Protein AF-A0A7S2FEW9-F1 (afdb_monomer)

Mean predicted aligned error: 15.78 Å

InterPro domains:
  IPR044966 Protein RESISTANCE TO PHYTOPHTHORA 1, chloroplastic [PTHR36359] (1-100)

Solvent-accessible surface area (backbone atoms only — not comparable to full-atom values): 10393 Å² total; per-residue (Å²): 108,37,67,58,43,50,54,52,19,48,32,35,22,63,46,59,45,93,91,43,90,73,64,55,67,74,56,18,49,48,10,36,49,30,46,62,72,46,24,48,52,50,56,65,67,51,58,72,66,63,103,86,34,54,50,74,41,56,52,53,14,49,57,51,28,65,61,45,40,59,54,48,64,66,53,37,60,78,80,45,86,50,40,47,61,48,32,50,51,46,51,51,49,43,49,49,27,45,47,48,28,73,67,48,72,92,58,89,67,71,77,76,71,81,54,59,68,7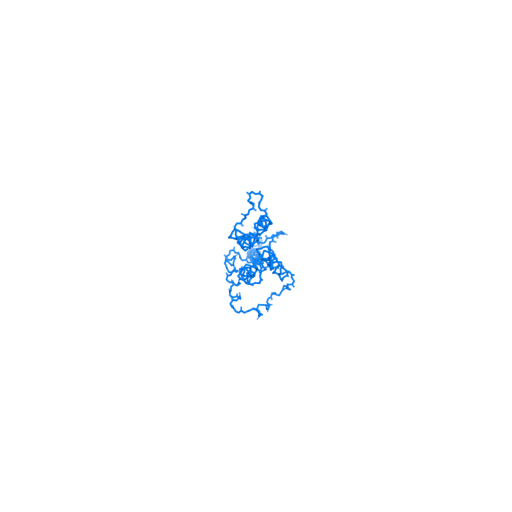0,59,50,49,52,53,50,54,60,51,56,76,70,46,76,86,76,54,73,56,68,68,54,47,51,52,50,54,50,50,55,48,52,55,50,53,52,52,51,49,53,52,51,52,55,54,61,66,58,52,67,67,64,63,68,75,73,75,75,86,89,74,88,136

Organism: NCBI:txid236787

Radius of gyration: 31.36 Å; Cα contacts (8 Å, |Δi|>4): 134; chains: 1; bounding box: 89×35×98 Å

Sequence (181 aa):
QSVLSVVVCGAVAYDAMPFFPHLDLSVRVLGFWGIWLFTIPSLRSRKPGGVWGMNGAEKKALDISFLLTPVVNLAMPIVTKNPPDIFWANLVALGACYGYGFLAPDSDGDDDASLPAPIKFALKALDFGAGRERGAPMEMREKMEEQARLEREDRQQRAAQGAAADEPAAAAAAEEPQEVL

Nearest PDB structures (foldseek):
  7t3n-assembly1_A  TM=2.938E-01  e=8.388E-01  Rattus norvegicus
  7t3o-assembly1_A  TM=2.527E-01  e=2.276E+00  Rattus norvegicus

Foldseek 3Di:
DLVVLLVVLLCQLVCNDPVGNGDDVVSNLCSLCSCLVPNLVVQLPFD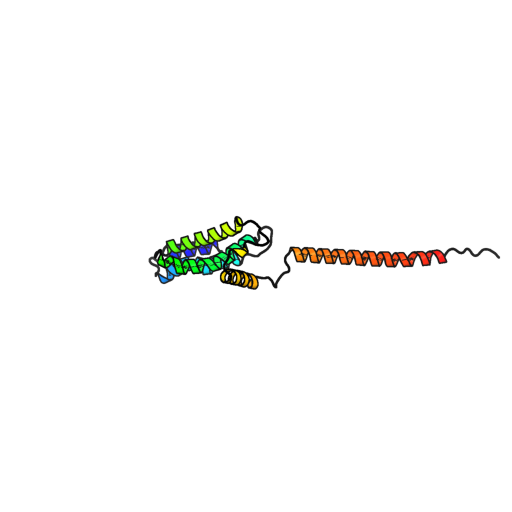DDDPPGQDPLNNLLSLVLNVVLVVLSVPVCVVDVRSNVSSVVSVVSSVVSSVCSVPVPPPPDDPLPPDDPVVSVSSVVSVVVSDPPPDDPPVVVVVVVVVVVVVVVVVVVVVVVVVVVVPVVVVVVPDDDDDDD

pLDDT: mean 74.47, std 16.28, range [37.66, 93.75]

Structure (mmCIF, N/CA/C/O backbone):
data_AF-A0A7S2FEW9-F1
#
_entry.id   AF-A0A7S2FEW9-F1
#
loop_
_atom_site.group_PDB
_atom_site.id
_atom_site.type_symbol
_atom_site.label_atom_id
_atom_site.label_alt_id
_atom_site.label_comp_id
_atom_site.label_asym_id
_atom_site.label_entity_id
_atom_site.label_seq_id
_atom_site.pdbx_PDB_ins_code
_atom_site.Cartn_x
_atom_site.Cartn_y
_atom_site.Cartn_z
_atom_site.occupancy
_atom_site.B_iso_or_equiv
_atom_site.auth_seq_id
_atom_site.auth_comp_id
_atom_site.auth_asym_id
_atom_site.auth_atom_id
_atom_site.pdbx_PDB_model_num
ATOM 1 N N . GLN A 1 1 ? 10.539 7.002 4.369 1.00 73.19 1 GLN A N 1
ATOM 2 C CA . GLN A 1 1 ? 9.234 7.698 4.405 1.00 73.19 1 GLN A CA 1
ATOM 3 C C . GLN A 1 1 ? 8.083 6.693 4.457 1.00 73.19 1 GLN A C 1
ATOM 5 O O . GLN A 1 1 ? 7.307 6.752 5.397 1.00 73.19 1 GLN A O 1
ATOM 10 N N . SER A 1 2 ? 8.031 5.697 3.566 1.00 78.94 2 SER A N 1
ATOM 11 C CA . SER A 1 2 ? 7.016 4.623 3.587 1.00 78.94 2 SER A CA 1
ATOM 12 C C . SER A 1 2 ? 6.903 3.860 4.918 1.00 78.94 2 SER A C 1
ATOM 14 O O . SER A 1 2 ? 5.803 3.714 5.434 1.00 78.94 2 SER A O 1
ATOM 16 N N . VAL A 1 3 ? 8.018 3.442 5.530 1.00 84.62 3 VAL A N 1
ATOM 17 C CA . VAL A 1 3 ? 7.999 2.734 6.833 1.00 84.62 3 VAL A CA 1
ATOM 18 C C . VAL A 1 3 ? 7.371 3.587 7.940 1.00 84.62 3 VAL A C 1
ATOM 20 O O . VAL A 1 3 ? 6.562 3.095 8.718 1.00 84.62 3 VAL A O 1
ATOM 23 N N . LEU A 1 4 ? 7.695 4.883 7.974 1.00 88.38 4 LEU A N 1
ATOM 24 C CA . LEU A 1 4 ? 7.108 5.820 8.932 1.00 88.38 4 LEU A CA 1
ATOM 25 C C . LEU A 1 4 ? 5.592 5.930 8.732 1.00 88.38 4 LEU A C 1
ATOM 27 O O . LEU A 1 4 ? 4.845 5.908 9.705 1.00 88.38 4 LEU A O 1
ATOM 31 N N . SER A 1 5 ? 5.139 5.983 7.475 1.00 86.62 5 SER A N 1
ATOM 32 C CA . SER A 1 5 ? 3.712 5.977 7.152 1.00 86.62 5 SER A CA 1
ATOM 33 C C . SER A 1 5 ? 3.025 4.712 7.659 1.00 86.62 5 SER A C 1
ATOM 35 O O . SER A 1 5 ? 1.982 4.836 8.287 1.00 86.62 5 SER A O 1
ATOM 37 N N . VAL A 1 6 ? 3.603 3.523 7.457 1.00 90.06 6 VAL A N 1
ATOM 38 C CA . VAL A 1 6 ? 3.030 2.259 7.956 1.00 90.06 6 VAL A CA 1
ATOM 39 C C . VAL A 1 6 ? 2.883 2.282 9.477 1.00 90.06 6 VAL A C 1
ATOM 41 O O . VAL A 1 6 ? 1.829 1.915 9.990 1.00 90.06 6 VAL A O 1
ATOM 44 N N . VAL A 1 7 ? 3.908 2.749 10.197 1.00 91.25 7 VAL A N 1
ATOM 45 C CA . VAL A 1 7 ? 3.887 2.827 11.667 1.00 91.25 7 VAL A CA 1
ATOM 46 C C . VAL A 1 7 ? 2.802 3.784 12.158 1.00 91.25 7 VAL A C 1
ATOM 48 O O . VAL A 1 7 ? 2.030 3.425 13.043 1.00 91.25 7 VAL A O 1
ATOM 51 N N . VAL A 1 8 ? 2.699 4.977 11.565 1.00 90.50 8 VAL A N 1
ATOM 52 C CA . VAL A 1 8 ? 1.670 5.964 11.933 1.00 90.50 8 VAL A CA 1
ATOM 53 C C . VAL A 1 8 ? 0.270 5.439 11.609 1.00 90.50 8 VAL A C 1
ATOM 55 O O . VAL A 1 8 ? -0.622 5.504 12.450 1.00 90.50 8 VAL A O 1
ATOM 58 N N . CYS A 1 9 ? 0.079 4.856 10.425 1.00 88.56 9 CYS A N 1
ATOM 59 C CA . CYS A 1 9 ? -1.178 4.234 10.013 1.00 88.56 9 CYS A CA 1
ATOM 60 C C . CYS A 1 9 ? -1.602 3.100 10.958 1.00 88.56 9 CYS A C 1
ATOM 62 O O . CYS A 1 9 ? -2.770 3.023 11.340 1.00 88.56 9 CYS A O 1
ATOM 64 N N . GLY A 1 10 ? -0.649 2.265 11.382 1.00 89.62 10 GLY A N 1
ATOM 65 C CA . GLY A 1 10 ? -0.869 1.217 12.374 1.00 89.62 10 GLY A CA 1
ATOM 66 C C . GLY A 1 10 ? -1.269 1.800 13.727 1.00 89.62 10 GLY A C 1
ATOM 67 O O . GLY A 1 10 ? -2.310 1.432 14.261 1.00 89.62 10 GLY A O 1
ATOM 68 N N . ALA A 1 11 ? -0.514 2.769 14.248 1.00 90.56 11 ALA A N 1
ATOM 69 C CA . ALA A 1 11 ? -0.831 3.426 15.517 1.00 90.56 11 ALA A CA 1
ATOM 70 C C . ALA A 1 11 ? -2.245 4.037 15.521 1.00 90.56 11 ALA A C 1
ATOM 72 O O . ALA A 1 11 ? -2.974 3.902 16.501 1.00 90.56 11 ALA A O 1
ATOM 73 N N . VAL A 1 12 ? -2.667 4.633 14.403 1.00 90.88 12 VAL A N 1
ATOM 74 C CA . VAL A 1 12 ? -4.026 5.161 14.228 1.00 90.88 12 VAL A CA 1
ATOM 75 C C . VAL A 1 12 ? -5.076 4.041 14.186 1.00 90.88 12 VAL A C 1
ATOM 77 O O . VAL A 1 12 ? -6.102 4.147 14.854 1.00 90.88 12 VAL A O 1
ATOM 80 N N . ALA A 1 13 ? -4.843 2.943 13.459 1.00 88.69 13 ALA A N 1
ATOM 81 C CA . ALA A 1 13 ? -5.787 1.818 13.396 1.00 88.69 13 ALA A CA 1
ATOM 82 C C . ALA A 1 13 ? -5.992 1.140 14.771 1.00 88.69 13 ALA A C 1
ATOM 84 O O . ALA A 1 13 ? -7.116 0.762 15.134 1.00 88.69 13 ALA A O 1
ATOM 85 N N . TYR A 1 14 ? -4.910 1.038 15.548 1.00 90.56 14 TYR A N 1
ATOM 86 C CA . TYR A 1 14 ? -4.874 0.466 16.896 1.00 90.56 14 TYR A CA 1
ATOM 87 C C . TYR A 1 14 ? -5.390 1.391 17.999 1.00 90.56 14 TYR A C 1
ATOM 89 O O . TYR A 1 14 ? -5.460 0.945 19.139 1.00 90.56 14 TYR A O 1
ATOM 97 N N . ASP A 1 15 ? -5.774 2.632 17.681 1.00 89.81 15 ASP A N 1
ATOM 98 C CA . ASP A 1 15 ? -6.152 3.627 18.693 1.00 89.81 15 ASP A CA 1
ATOM 99 C C . ASP A 1 15 ? -5.030 3.885 19.723 1.00 89.81 15 ASP A C 1
ATOM 101 O O . ASP A 1 15 ? -5.260 4.091 20.908 1.00 89.81 15 ASP A O 1
ATOM 105 N N . ALA A 1 16 ? -3.775 3.823 19.269 1.00 87.44 16 ALA A N 1
ATOM 106 C CA . ALA A 1 16 ? -2.580 3.893 20.109 1.00 87.44 16 ALA A CA 1
ATOM 107 C C . ALA A 1 16 ? -1.876 5.259 20.021 1.00 87.44 16 ALA A C 1
ATOM 109 O O . ALA A 1 16 ? -0.662 5.360 20.214 1.00 87.44 16 ALA A O 1
ATOM 110 N N . MET A 1 17 ? -2.612 6.321 19.676 1.00 84.94 17 MET A N 1
ATOM 111 C CA . MET A 1 17 ? -2.031 7.655 19.541 1.00 84.94 17 MET A CA 1
ATOM 112 C C . MET A 1 17 ? -1.749 8.266 20.923 1.00 84.94 17 MET A C 1
ATOM 114 O O . MET A 1 17 ? -2.673 8.458 21.706 1.00 84.94 17 MET A O 1
ATOM 118 N N . PRO A 1 18 ? -0.499 8.665 21.226 1.00 77.62 18 PRO A N 1
ATOM 119 C CA . PRO A 1 18 ? -0.097 9.048 22.585 1.00 77.62 18 PRO A CA 1
ATOM 120 C C . PRO A 1 18 ? -0.792 10.310 23.118 1.00 77.62 18 PRO A C 1
ATOM 122 O O . PRO A 1 18 ? -0.848 10.514 24.326 1.00 77.62 18 PRO A O 1
ATOM 125 N N . PHE A 1 19 ? -1.321 11.159 22.233 1.00 81.00 19 PHE A N 1
ATOM 126 C CA . PHE A 1 19 ? -1.979 12.420 22.592 1.00 81.00 19 PHE A CA 1
ATOM 127 C C . PHE A 1 19 ? -3.514 12.348 22.558 1.00 81.00 19 PHE A C 1
ATOM 129 O O . PHE A 1 19 ? -4.169 13.318 22.932 1.00 81.00 19 PHE A O 1
ATOM 136 N N . PHE A 1 20 ? -4.093 11.226 22.113 1.00 78.81 20 PHE A N 1
ATOM 137 C CA . PHE A 1 20 ? -5.539 11.063 21.950 1.00 78.81 20 PHE A CA 1
ATOM 138 C C . PHE A 1 20 ? -5.986 9.723 22.550 1.00 78.81 20 PHE A C 1
ATOM 140 O O . PHE A 1 20 ? -5.666 8.685 21.981 1.00 78.81 20 PHE A O 1
ATOM 147 N N . PRO A 1 21 ? -6.719 9.726 23.678 1.00 71.94 21 PRO A N 1
ATOM 148 C CA . PRO A 1 21 ? -7.049 8.500 24.407 1.00 71.94 21 PRO A CA 1
ATOM 149 C C . PRO A 1 21 ? -8.082 7.613 23.700 1.00 71.94 21 PRO A C 1
ATOM 151 O O . PRO A 1 21 ? -8.078 6.409 23.922 1.00 71.94 21 PRO A O 1
ATOM 154 N N . HIS A 1 22 ? -8.953 8.202 22.873 1.00 83.31 22 HIS A N 1
ATOM 155 C CA . HIS A 1 22 ? -9.919 7.486 22.042 1.00 83.31 22 HIS A CA 1
ATOM 156 C C . HIS A 1 22 ? -10.094 8.211 20.712 1.00 83.31 22 HIS A C 1
ATOM 158 O O . HIS A 1 22 ? -10.596 9.337 20.660 1.00 83.31 22 HIS A O 1
ATOM 164 N N . LEU A 1 23 ? -9.681 7.566 19.632 1.00 85.75 23 LEU A N 1
ATOM 165 C CA . LEU A 1 23 ? -9.898 8.021 18.274 1.00 85.75 23 LEU A CA 1
ATOM 166 C C . LEU A 1 23 ? -11.276 7.576 17.799 1.00 85.75 23 LEU A C 1
ATOM 168 O O . LEU A 1 23 ? -11.650 6.404 17.903 1.00 85.75 23 LEU A O 1
ATOM 172 N N . ASP A 1 24 ? -12.006 8.519 17.207 1.00 88.44 24 ASP A N 1
ATOM 173 C CA . ASP A 1 24 ? -13.250 8.203 16.519 1.00 88.44 24 ASP A CA 1
ATOM 174 C C . ASP A 1 24 ? -13.001 7.159 15.418 1.00 88.44 24 ASP A C 1
ATOM 176 O O . ASP A 1 24 ? -11.934 7.115 14.789 1.00 88.44 24 ASP A O 1
ATOM 180 N N . LEU A 1 25 ? -14.009 6.327 15.158 1.00 88.06 25 LEU A N 1
ATOM 181 C CA . LEU A 1 25 ? -13.933 5.262 14.166 1.00 88.06 25 LEU A CA 1
ATOM 182 C C . LEU A 1 25 ? -13.522 5.815 12.797 1.00 88.06 25 LEU A C 1
ATOM 184 O O . LEU A 1 25 ? -12.707 5.202 12.115 1.00 88.06 25 LEU A O 1
ATOM 188 N N . SER A 1 26 ? -14.005 7.006 12.438 1.00 89.94 26 SER A N 1
ATOM 189 C CA . SER A 1 26 ? -13.651 7.714 11.203 1.00 89.94 26 SER A CA 1
ATOM 190 C C . SER A 1 26 ? -12.135 7.911 11.052 1.00 89.94 26 SER A C 1
ATOM 192 O O . SER A 1 26 ? -11.575 7.703 9.976 1.00 89.94 26 SER A O 1
ATOM 194 N N . VAL A 1 27 ? -11.443 8.258 12.142 1.00 89.81 27 VAL A N 1
ATOM 195 C CA . VAL A 1 27 ? -9.986 8.459 12.152 1.00 89.81 27 VAL A CA 1
ATOM 196 C C . VAL A 1 27 ? -9.258 7.118 12.101 1.00 89.81 27 VAL A C 1
ATOM 198 O O . VAL A 1 27 ? -8.289 6.966 11.363 1.00 89.81 27 VAL A O 1
ATOM 201 N N . ARG A 1 28 ? -9.757 6.103 12.809 1.00 90.69 28 ARG A N 1
ATOM 202 C CA . ARG A 1 28 ? -9.191 4.744 12.767 1.00 90.69 28 ARG A CA 1
ATOM 203 C C . ARG A 1 28 ? -9.319 4.106 11.383 1.00 90.69 28 ARG A C 1
ATOM 205 O O . ARG A 1 28 ? -8.421 3.381 10.957 1.00 90.69 28 ARG A O 1
ATOM 212 N N . VAL A 1 29 ? -10.394 4.426 10.660 1.00 91.44 29 VAL A N 1
ATOM 213 C CA . VAL A 1 29 ? -10.601 4.051 9.255 1.00 91.44 29 VAL A CA 1
ATOM 214 C C . VAL A 1 29 ? -9.518 4.660 8.365 1.00 91.44 29 VAL A C 1
ATOM 216 O O . VAL A 1 29 ? -8.931 3.949 7.549 1.00 91.44 29 VAL A O 1
ATOM 219 N N . LEU A 1 30 ? -9.150 5.929 8.582 1.00 92.00 30 LEU A N 1
ATOM 220 C CA . LEU A 1 30 ? -8.003 6.537 7.893 1.00 92.00 30 LEU A CA 1
ATOM 221 C C . LEU A 1 30 ? -6.681 5.808 8.177 1.00 92.00 30 LEU A C 1
ATOM 223 O O . LEU A 1 30 ? -5.794 5.825 7.326 1.00 92.00 30 LEU A O 1
ATOM 227 N N . GLY A 1 31 ? -6.558 5.126 9.319 1.00 89.94 31 GLY A N 1
ATOM 228 C CA . GLY A 1 31 ? -5.408 4.284 9.646 1.00 89.94 31 GLY A CA 1
ATOM 229 C C . GLY A 1 31 ? -5.155 3.207 8.589 1.00 89.94 31 GLY A C 1
ATOM 230 O O . GLY A 1 31 ? -4.100 3.199 7.957 1.00 89.94 31 GLY A O 1
ATOM 231 N N . PHE A 1 32 ? -6.133 2.335 8.325 1.00 91.69 32 PHE A N 1
ATOM 232 C CA . PHE A 1 32 ? -5.960 1.282 7.315 1.00 91.69 32 PHE A CA 1
ATOM 233 C C . PHE A 1 32 ? -6.049 1.810 5.874 1.00 91.69 32 PHE A C 1
ATOM 235 O O . PHE A 1 32 ? -5.312 1.339 5.006 1.00 91.69 32 PHE A O 1
ATOM 242 N N . TRP A 1 33 ? -6.859 2.843 5.611 1.00 93.75 33 TRP A N 1
ATOM 243 C CA . TRP A 1 33 ? -6.874 3.515 4.303 1.00 93.75 33 TRP A CA 1
ATOM 244 C C . TRP A 1 33 ? -5.539 4.188 3.971 1.00 93.75 33 TRP A C 1
ATOM 246 O O . TRP A 1 33 ? -5.174 4.303 2.800 1.00 93.75 33 TRP A O 1
ATOM 256 N N . GLY A 1 34 ? -4.773 4.583 4.987 1.00 90.38 34 GLY A N 1
ATOM 257 C CA . GLY A 1 34 ? -3.466 5.201 4.824 1.00 90.38 34 GLY A CA 1
ATOM 258 C C . GLY A 1 34 ? -2.413 4.287 4.189 1.00 90.38 34 GLY A C 1
ATOM 259 O O . GLY A 1 34 ? -1.482 4.790 3.558 1.00 90.38 34 GLY A O 1
ATOM 260 N N . ILE A 1 35 ? -2.579 2.958 4.239 1.00 89.81 35 ILE A N 1
ATOM 261 C CA . ILE A 1 35 ? -1.724 2.044 3.463 1.00 89.81 35 ILE A CA 1
ATOM 262 C C . ILE A 1 35 ? -1.876 2.320 1.961 1.00 89.81 35 ILE A C 1
ATOM 264 O O . ILE A 1 35 ? -0.883 2.455 1.243 1.00 89.81 35 ILE A O 1
ATOM 268 N N . TRP A 1 36 ? -3.113 2.488 1.496 1.00 92.69 36 TRP A N 1
ATOM 269 C CA . TRP A 1 36 ? -3.392 2.803 0.100 1.00 92.69 36 TRP A CA 1
ATOM 270 C C . TRP A 1 36 ? -3.050 4.248 -0.269 1.00 92.69 36 TRP A C 1
ATOM 272 O O . TRP A 1 36 ? -2.472 4.488 -1.323 1.00 92.69 36 TRP A O 1
ATOM 282 N N . LEU A 1 37 ? -3.377 5.211 0.596 1.00 91.25 37 LEU A N 1
ATOM 283 C CA . LEU A 1 37 ? -3.212 6.638 0.296 1.00 91.25 37 LEU A CA 1
ATOM 284 C C . LEU A 1 37 ? -1.770 7.138 0.435 1.00 91.25 37 LEU A C 1
ATOM 286 O O . LEU A 1 37 ? -1.369 8.047 -0.288 1.00 91.25 37 LEU A O 1
ATOM 290 N N . PHE A 1 38 ? -0.988 6.569 1.353 1.00 89.38 38 PHE A N 1
ATOM 291 C CA . PHE A 1 38 ? 0.333 7.100 1.701 1.00 89.38 38 PHE A CA 1
ATOM 292 C C . PHE A 1 38 ? 1.453 6.079 1.523 1.00 89.38 38 PHE A C 1
ATOM 294 O O . PHE A 1 38 ? 2.493 6.415 0.954 1.00 89.38 38 PHE A O 1
ATOM 301 N N . THR A 1 39 ? 1.258 4.828 1.949 1.00 88.12 39 THR A N 1
ATOM 302 C CA . THR A 1 39 ? 2.328 3.819 1.876 1.00 88.12 39 THR A CA 1
ATOM 303 C C . THR A 1 39 ? 2.608 3.404 0.432 1.00 88.12 39 THR A C 1
ATOM 305 O O . THR A 1 39 ? 3.745 3.537 -0.020 1.00 88.12 39 THR A O 1
ATOM 308 N N . ILE A 1 40 ? 1.592 2.957 -0.315 1.00 87.81 40 ILE A N 1
ATOM 309 C CA . ILE A 1 40 ? 1.773 2.486 -1.700 1.00 87.81 40 ILE A CA 1
ATOM 310 C C . ILE A 1 40 ? 2.279 3.606 -2.630 1.00 87.81 40 ILE A C 1
ATOM 312 O O . ILE A 1 40 ? 3.278 3.382 -3.316 1.00 87.81 40 ILE A O 1
ATOM 316 N N . PRO A 1 41 ? 1.717 4.832 -2.631 1.00 86.19 41 PRO A N 1
ATOM 317 C CA . PRO A 1 41 ? 2.224 5.923 -3.461 1.00 86.19 41 PRO A CA 1
ATOM 318 C C . PRO A 1 41 ? 3.645 6.348 -3.080 1.00 86.19 41 PRO A C 1
ATOM 320 O O . PRO A 1 41 ? 4.453 6.627 -3.965 1.00 86.19 41 PRO A O 1
ATOM 323 N N . SER A 1 42 ? 3.990 6.331 -1.783 1.00 85.75 42 SER A N 1
ATOM 324 C CA . SER A 1 42 ? 5.363 6.601 -1.333 1.00 85.75 42 SER A CA 1
ATOM 325 C C . SER A 1 42 ? 6.354 5.528 -1.787 1.00 85.75 42 SER A C 1
ATOM 327 O O . SER A 1 42 ? 7.528 5.845 -1.981 1.00 85.75 42 SER A O 1
ATOM 329 N N . LEU A 1 43 ? 5.930 4.267 -1.906 1.00 83.62 43 LEU A N 1
ATOM 330 C CA . LEU A 1 43 ? 6.767 3.202 -2.460 1.00 83.62 43 LEU A CA 1
ATOM 331 C C . LEU A 1 43 ? 6.893 3.349 -3.981 1.00 83.62 43 LEU A C 1
ATOM 333 O O . LEU A 1 43 ? 7.997 3.247 -4.513 1.00 83.62 43 LEU A O 1
ATOM 337 N N . ARG A 1 44 ? 5.794 3.693 -4.663 1.00 82.38 44 ARG A N 1
ATOM 338 C CA . ARG A 1 44 ? 5.747 3.919 -6.116 1.00 82.38 44 ARG A CA 1
ATOM 339 C C . ARG A 1 44 ? 6.573 5.124 -6.575 1.00 82.38 44 ARG A C 1
ATOM 341 O O . ARG A 1 44 ? 7.043 5.142 -7.705 1.00 82.38 44 ARG A O 1
ATOM 348 N N . SER A 1 45 ? 6.781 6.130 -5.724 1.00 81.44 45 SER A N 1
ATOM 349 C CA . SER A 1 45 ? 7.585 7.312 -6.068 1.00 81.44 45 SER A CA 1
ATOM 350 C C . SER A 1 45 ? 9.099 7.059 -6.078 1.00 81.44 45 SER A C 1
ATOM 352 O O . SER A 1 45 ? 9.871 7.982 -6.348 1.00 81.44 45 SER A O 1
ATOM 354 N N . ARG A 1 46 ? 9.559 5.848 -5.732 1.00 76.56 46 ARG A N 1
ATOM 355 C CA . ARG A 1 46 ? 10.982 5.489 -5.798 1.00 76.56 46 ARG A CA 1
ATOM 356 C C . ARG A 1 46 ? 11.456 5.539 -7.254 1.00 76.56 46 ARG A C 1
ATOM 358 O O . ARG A 1 46 ? 10.761 5.092 -8.161 1.00 76.56 46 ARG A O 1
ATOM 365 N N . LYS A 1 47 ? 12.648 6.104 -7.484 1.00 64.06 47 LYS A N 1
ATOM 366 C CA . LYS A 1 47 ? 13.201 6.261 -8.838 1.00 64.06 47 LYS A CA 1
ATOM 367 C C . LYS A 1 47 ? 13.411 4.885 -9.504 1.00 64.06 47 LYS A C 1
ATOM 369 O O . LYS A 1 47 ? 14.082 4.037 -8.907 1.00 64.06 47 LYS A O 1
ATOM 374 N N . PRO A 1 48 ? 12.881 4.669 -10.723 1.00 64.00 48 PRO A N 1
ATOM 375 C CA . PRO A 1 48 ? 13.254 3.523 -11.542 1.00 64.00 48 PRO A CA 1
ATOM 376 C C . PRO A 1 48 ? 14.682 3.722 -12.078 1.00 64.00 48 PRO A C 1
ATOM 378 O O . PRO A 1 48 ? 15.003 4.791 -12.597 1.00 64.00 48 PRO A O 1
ATOM 381 N N . GLY A 1 49 ? 15.533 2.699 -11.949 1.00 55.94 49 GLY A N 1
ATOM 382 C CA . GLY A 1 49 ? 16.901 2.689 -12.486 1.00 55.94 49 GLY A CA 1
ATOM 383 C C . GLY A 1 49 ? 18.008 3.116 -11.507 1.00 55.94 49 GLY A C 1
ATOM 384 O O . GLY A 1 49 ? 17.927 4.152 -10.846 1.00 55.94 49 GLY A O 1
ATOM 385 N N . GLY A 1 50 ? 19.058 2.288 -11.436 1.00 52.94 50 GLY A N 1
ATOM 386 C CA . GLY A 1 50 ? 20.256 2.434 -10.597 1.00 52.94 50 GLY A CA 1
ATOM 387 C C . GLY A 1 50 ? 20.621 1.123 -9.884 1.00 52.94 50 GLY A C 1
ATOM 388 O O . GLY A 1 50 ? 19.768 0.257 -9.728 1.00 52.94 50 GLY A O 1
ATOM 389 N N . VAL A 1 51 ? 21.860 0.995 -9.390 1.00 54.81 51 VAL A N 1
ATOM 390 C CA . VAL A 1 51 ? 22.343 -0.166 -8.591 1.00 54.81 51 VAL A CA 1
ATOM 391 C C . VAL A 1 51 ? 21.492 -0.408 -7.323 1.00 54.81 51 VAL A C 1
ATOM 393 O O . VAL A 1 51 ? 21.469 -1.505 -6.782 1.00 54.81 51 VAL A O 1
ATOM 396 N N . TRP A 1 52 ? 20.754 0.618 -6.883 1.00 51.72 52 TRP A N 1
ATOM 397 C CA . TRP A 1 52 ? 19.827 0.634 -5.740 1.00 51.72 52 TRP A CA 1
ATOM 398 C C . TRP A 1 52 ? 18.388 1.056 -6.131 1.00 51.72 52 TRP A C 1
ATOM 400 O O . TRP A 1 52 ? 17.606 1.512 -5.290 1.00 51.72 52 TRP A O 1
ATOM 410 N N . GLY A 1 53 ? 18.054 0.998 -7.424 1.00 57.78 53 GLY A N 1
ATOM 411 C CA . GLY A 1 53 ? 16.765 1.437 -7.972 1.00 57.78 53 GLY A CA 1
ATOM 412 C C . GLY A 1 53 ? 15.654 0.388 -7.853 1.00 57.78 53 GLY A C 1
ATOM 413 O O . GLY A 1 53 ? 15.903 -0.771 -7.542 1.00 57.78 53 GLY A O 1
ATOM 414 N N . MET A 1 54 ? 14.410 0.803 -8.106 1.00 66.88 54 MET A N 1
ATOM 415 C CA . MET A 1 54 ? 13.242 -0.092 -8.127 1.00 66.88 54 MET A CA 1
ATOM 416 C C . MET A 1 54 ? 13.294 -1.040 -9.340 1.00 66.88 54 MET A C 1
ATOM 418 O O . MET A 1 54 ? 13.445 -0.565 -10.469 1.00 66.88 54 MET A O 1
ATOM 422 N N . ASN A 1 55 ? 13.151 -2.352 -9.111 1.00 69.50 55 ASN A N 1
ATOM 423 C CA . ASN A 1 55 ? 13.114 -3.375 -10.169 1.00 69.50 55 ASN A CA 1
ATOM 424 C C . ASN A 1 55 ? 11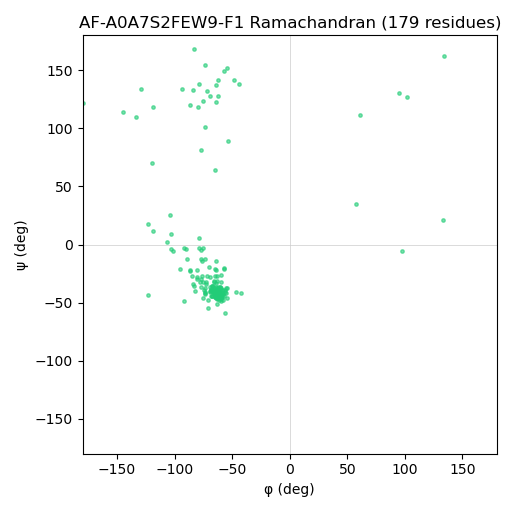.765 -3.343 -10.932 1.00 69.50 55 ASN A C 1
ATOM 426 O O . ASN A 1 55 ? 10.743 -2.936 -10.375 1.00 69.50 55 ASN A O 1
ATOM 430 N N . GLY A 1 56 ? 11.729 -3.790 -12.194 1.00 69.00 56 GLY A N 1
ATOM 431 C CA . GLY A 1 56 ? 10.505 -3.864 -13.007 1.00 69.00 56 GLY A CA 1
ATOM 432 C C . GLY A 1 56 ? 9.422 -4.742 -12.367 1.00 69.00 56 GLY A C 1
ATOM 433 O O . GLY A 1 56 ? 8.252 -4.359 -12.322 1.00 69.00 56 GLY A O 1
ATOM 434 N N . ALA A 1 57 ? 9.836 -5.855 -11.760 1.00 75.31 57 ALA A N 1
ATOM 435 C CA . ALA A 1 57 ? 8.983 -6.733 -10.964 1.00 75.31 57 ALA A CA 1
ATOM 436 C C . ALA A 1 57 ? 8.360 -6.030 -9.740 1.00 75.31 57 ALA A C 1
ATOM 438 O O . ALA A 1 57 ? 7.159 -6.150 -9.488 1.00 75.31 57 ALA A O 1
ATOM 439 N N . GLU A 1 58 ? 9.151 -5.234 -9.011 1.00 77.06 58 GLU A N 1
ATOM 440 C CA . GLU A 1 58 ? 8.673 -4.449 -7.862 1.00 77.06 58 GLU A CA 1
ATOM 441 C C . GLU A 1 58 ? 7.654 -3.390 -8.305 1.00 77.06 58 GLU A C 1
ATOM 443 O O . GLU A 1 58 ? 6.624 -3.201 -7.656 1.00 77.06 58 GLU A O 1
ATOM 448 N N . LYS A 1 59 ? 7.892 -2.742 -9.450 1.00 79.25 59 LYS A N 1
ATOM 449 C CA . LYS A 1 59 ? 6.952 -1.775 -10.026 1.00 79.25 59 LYS A CA 1
ATOM 450 C C . LYS A 1 59 ? 5.596 -2.420 -10.328 1.00 79.25 59 LYS A C 1
ATOM 452 O O . LYS A 1 59 ? 4.565 -1.896 -9.910 1.00 79.25 59 LYS A O 1
ATOM 457 N N . LYS A 1 60 ? 5.599 -3.576 -11.001 1.00 77.56 60 LYS A N 1
ATOM 458 C CA . LYS A 1 60 ? 4.379 -4.329 -11.331 1.00 77.56 60 LYS A CA 1
ATOM 459 C C . LYS A 1 60 ? 3.634 -4.764 -10.066 1.00 77.56 60 LYS A C 1
ATOM 461 O O . LYS A 1 60 ? 2.417 -4.610 -9.988 1.00 77.56 60 LYS A O 1
ATOM 466 N N . ALA A 1 61 ? 4.357 -5.243 -9.053 1.00 84.69 61 ALA A N 1
ATOM 467 C CA . ALA A 1 61 ? 3.786 -5.592 -7.755 1.00 84.69 61 ALA A CA 1
ATOM 468 C C . ALA A 1 61 ? 3.095 -4.397 -7.078 1.00 84.69 61 ALA A C 1
ATOM 470 O O . ALA A 1 61 ? 1.987 -4.538 -6.555 1.00 84.69 61 ALA A O 1
ATOM 471 N N . LEU A 1 62 ? 3.712 -3.213 -7.113 1.00 86.12 62 LEU A N 1
ATOM 472 C CA . LEU A 1 62 ? 3.142 -1.990 -6.544 1.00 86.12 62 LEU A CA 1
ATOM 473 C C . LEU A 1 62 ? 1.908 -1.502 -7.311 1.00 86.12 62 LEU A C 1
ATOM 475 O O . LEU A 1 62 ? 0.940 -1.078 -6.682 1.00 86.12 62 LEU A O 1
ATOM 479 N N . ASP A 1 63 ? 1.907 -1.605 -8.639 1.00 85.94 63 ASP A N 1
ATOM 480 C CA . ASP A 1 63 ? 0.756 -1.255 -9.476 1.00 85.94 63 ASP A CA 1
ATOM 481 C C . ASP A 1 63 ? -0.438 -2.201 -9.220 1.00 85.94 63 ASP A C 1
ATOM 483 O O . ASP A 1 63 ? -1.575 -1.745 -9.073 1.00 85.94 63 ASP A O 1
ATOM 487 N N . ILE A 1 64 ? -0.188 -3.507 -9.059 1.00 84.94 64 ILE A N 1
ATOM 488 C CA . ILE A 1 64 ? -1.219 -4.483 -8.659 1.00 84.94 64 ILE A CA 1
ATOM 489 C C . ILE A 1 64 ? -1.718 -4.189 -7.242 1.00 84.94 64 ILE A C 1
ATOM 491 O O . ILE A 1 64 ? -2.927 -4.165 -7.011 1.00 84.94 64 ILE A O 1
ATOM 495 N N . SER A 1 65 ? -0.809 -3.914 -6.302 1.00 86.62 65 SER A N 1
ATOM 496 C CA . SER A 1 65 ? -1.169 -3.565 -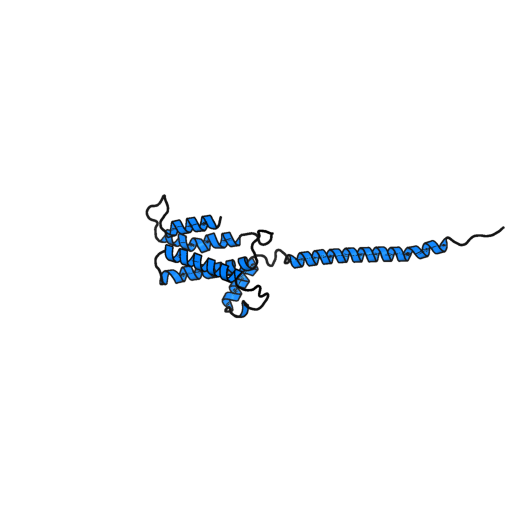4.921 1.00 86.62 65 SER A CA 1
ATOM 497 C C . SER A 1 65 ? -2.065 -2.331 -4.886 1.00 86.62 65 SER A C 1
ATOM 499 O O . SER A 1 65 ? -3.072 -2.316 -4.188 1.00 86.62 65 SER A O 1
ATOM 501 N N . PHE A 1 66 ? -1.755 -1.314 -5.692 1.00 89.56 66 PHE A N 1
ATOM 502 C CA . PHE A 1 66 ? -2.546 -0.091 -5.770 1.00 89.56 66 PHE A CA 1
ATOM 503 C C . PHE A 1 66 ? -3.997 -0.340 -6.209 1.00 89.56 66 PHE A C 1
ATOM 505 O O . PHE A 1 66 ? -4.895 0.366 -5.754 1.00 89.56 66 PHE A O 1
ATOM 512 N N . LEU A 1 67 ? -4.247 -1.349 -7.048 1.00 88.75 67 LEU A N 1
ATOM 513 C CA . LEU A 1 67 ? -5.598 -1.761 -7.443 1.00 88.75 67 LEU A CA 1
ATOM 514 C C . LEU A 1 67 ? -6.246 -2.719 -6.435 1.00 88.75 67 LEU A C 1
ATOM 516 O O . LEU A 1 67 ? -7.457 -2.666 -6.232 1.00 88.75 67 LEU A O 1
ATOM 520 N N . LEU A 1 68 ? -5.456 -3.578 -5.790 1.00 89.12 68 LEU A N 1
ATOM 521 C CA . LEU A 1 68 ? -5.945 -4.594 -4.859 1.00 89.12 68 LEU A CA 1
ATOM 522 C C . LEU A 1 68 ? -6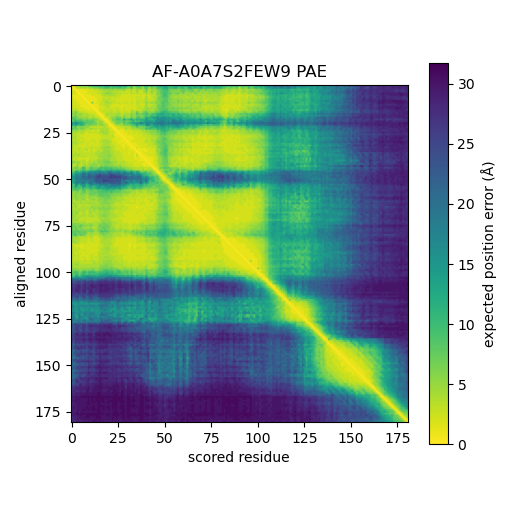.349 -4.003 -3.502 1.00 89.12 68 LEU A C 1
ATOM 524 O O . LEU A 1 68 ? -7.417 -4.315 -2.984 1.00 89.12 68 LEU A O 1
ATOM 528 N N . THR A 1 69 ? -5.527 -3.131 -2.921 1.00 90.62 69 THR A N 1
ATOM 529 C CA . THR A 1 69 ? -5.751 -2.538 -1.592 1.00 90.62 69 THR A CA 1
ATOM 530 C C . THR A 1 69 ? -7.098 -1.803 -1.436 1.00 90.62 69 THR A C 1
ATOM 532 O O . THR A 1 69 ? -7.739 -2.005 -0.407 1.00 90.62 69 THR A O 1
ATOM 535 N N . PRO A 1 70 ? -7.626 -1.012 -2.398 1.00 92.56 70 PRO A N 1
ATOM 536 C CA . PRO A 1 70 ? -8.958 -0.425 -2.248 1.00 92.56 70 PRO A CA 1
ATOM 537 C C . PRO A 1 70 ? -10.053 -1.501 -2.274 1.00 92.56 70 PRO A C 1
ATOM 539 O O . PRO A 1 70 ? -11.001 -1.416 -1.501 1.00 92.56 70 PRO A O 1
ATOM 542 N N . VAL A 1 71 ? -9.902 -2.562 -3.075 1.00 92.06 71 VAL A N 1
ATOM 543 C CA . VAL A 1 71 ? -10.836 -3.702 -3.062 1.00 92.06 71 VAL A CA 1
ATOM 544 C C . VAL A 1 71 ? -10.823 -4.394 -1.698 1.00 92.06 71 VAL A C 1
ATOM 546 O O . VAL A 1 71 ? -11.886 -4.666 -1.145 1.00 92.06 71 VAL A O 1
ATOM 549 N N . VAL A 1 72 ? -9.640 -4.606 -1.111 1.00 91.19 72 VAL A N 1
ATOM 550 C CA . VAL A 1 72 ? -9.486 -5.143 0.252 1.00 91.19 72 VAL A CA 1
ATOM 551 C C . VAL A 1 72 ? -10.158 -4.220 1.274 1.00 91.19 72 VAL A C 1
ATOM 553 O O . VAL A 1 72 ? -10.925 -4.696 2.105 1.00 91.19 72 VAL A O 1
ATOM 556 N N . ASN A 1 73 ? -9.966 -2.903 1.175 1.00 92.75 73 ASN A N 1
ATOM 557 C CA . ASN A 1 73 ? -10.590 -1.925 2.075 1.00 92.75 73 ASN A CA 1
ATOM 558 C C . ASN A 1 73 ? -12.119 -1.899 2.004 1.00 92.75 73 ASN A C 1
ATOM 560 O O . ASN A 1 73 ? -12.762 -1.608 3.010 1.00 92.75 73 ASN A O 1
ATOM 564 N N . LEU A 1 74 ? -12.702 -2.187 0.840 1.00 92.38 74 LEU A N 1
ATOM 565 C CA . LEU A 1 74 ? -14.152 -2.283 0.673 1.00 92.38 74 LEU A CA 1
ATOM 566 C C . LEU A 1 74 ? -14.708 -3.654 1.090 1.00 92.38 74 LEU A C 1
ATOM 568 O O . LEU A 1 74 ? -15.803 -3.719 1.643 1.00 92.38 74 LEU A O 1
ATOM 572 N N . ALA A 1 75 ? -13.971 -4.742 0.853 1.00 91.50 75 ALA A N 1
ATOM 573 C CA . ALA A 1 75 ? -14.428 -6.101 1.146 1.00 91.50 75 ALA A CA 1
ATOM 574 C C . ALA A 1 75 ? -14.236 -6.501 2.620 1.00 91.50 75 ALA A C 1
ATOM 576 O O . ALA A 1 75 ? -15.110 -7.133 3.213 1.00 91.50 75 ALA A O 1
ATOM 577 N N . MET A 1 76 ? -13.114 -6.123 3.238 1.00 90.25 76 MET A N 1
ATOM 578 C CA . MET A 1 76 ? -12.767 -6.537 4.603 1.00 90.25 76 MET A CA 1
ATOM 579 C C . MET A 1 76 ? -13.763 -6.095 5.688 1.00 90.25 76 MET A C 1
ATOM 581 O O . MET A 1 76 ? -14.021 -6.915 6.569 1.00 90.25 76 MET A O 1
ATOM 585 N N . PRO A 1 77 ? -14.387 -4.897 5.639 1.00 88.56 77 PRO A N 1
ATOM 586 C CA . PRO A 1 77 ? -15.418 -4.494 6.601 1.00 88.56 77 PRO A CA 1
ATOM 587 C C . PRO A 1 77 ? -16.624 -5.444 6.691 1.00 88.56 77 PRO A C 1
ATOM 589 O O . PRO A 1 77 ? -17.335 -5.448 7.697 1.00 88.56 77 PRO A O 1
ATOM 592 N N . ILE A 1 78 ? -16.862 -6.257 5.652 1.00 91.69 78 ILE A N 1
ATOM 593 C CA . ILE A 1 78 ? -17.920 -7.278 5.630 1.00 91.69 78 ILE A CA 1
ATOM 594 C C . ILE A 1 78 ? -17.545 -8.459 6.540 1.00 91.69 78 ILE A C 1
ATOM 596 O O . ILE A 1 78 ? -18.414 -9.051 7.179 1.00 91.69 78 ILE A O 1
ATOM 600 N N . VAL A 1 79 ? -16.251 -8.779 6.628 1.00 90.62 79 VAL A N 1
ATOM 601 C CA . VAL A 1 79 ? -15.712 -9.919 7.384 1.00 90.62 79 VAL A CA 1
ATOM 602 C C . VAL A 1 79 ? -15.332 -9.513 8.809 1.00 90.62 79 VAL A C 1
ATOM 604 O O . VAL A 1 79 ? -15.726 -10.174 9.767 1.00 90.62 79 VAL A O 1
ATOM 607 N N . THR A 1 80 ? -14.593 -8.412 8.965 1.00 89.69 80 THR A N 1
ATOM 608 C CA . THR A 1 80 ? -14.148 -7.886 10.262 1.00 89.69 80 THR A CA 1
ATOM 609 C C . THR A 1 80 ? -14.481 -6.406 10.383 1.00 89.69 80 THR A C 1
ATOM 611 O O . THR A 1 80 ? -14.230 -5.613 9.480 1.00 89.69 80 THR A O 1
ATOM 614 N N . LYS A 1 81 ? -15.040 -6.018 11.530 1.00 89.06 81 LYS A N 1
ATOM 615 C CA . LYS A 1 81 ? -15.344 -4.614 11.846 1.00 89.06 81 LYS A CA 1
ATOM 616 C C . LYS A 1 81 ? -14.182 -3.912 12.556 1.00 89.06 81 LYS A C 1
ATOM 618 O O . LYS A 1 81 ? -14.275 -2.719 12.827 1.00 89.06 81 LYS A O 1
ATOM 623 N N . ASN A 1 82 ? -13.107 -4.636 12.874 1.00 90.00 82 ASN A N 1
ATOM 624 C CA . ASN A 1 82 ? -11.972 -4.103 13.616 1.00 90.00 82 ASN A CA 1
ATOM 625 C C . ASN A 1 82 ? -10.960 -3.449 12.658 1.00 90.00 82 ASN A C 1
ATOM 627 O O . ASN A 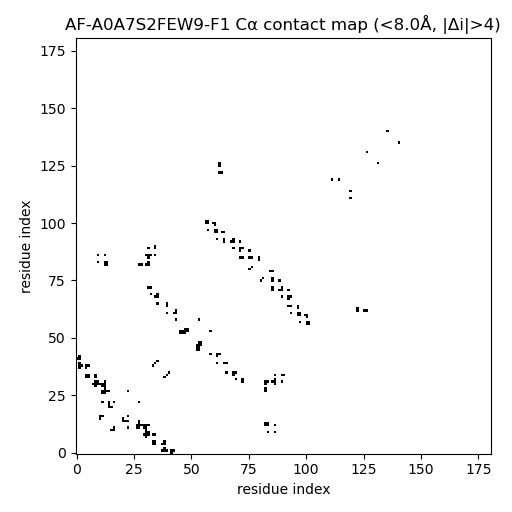1 82 ? -10.380 -4.148 11.826 1.00 90.00 82 ASN A O 1
ATOM 631 N N . PRO A 1 83 ? -10.664 -2.143 12.798 1.00 91.06 83 PRO A N 1
ATOM 632 C CA . PRO A 1 83 ? -9.677 -1.460 11.956 1.00 91.06 83 PRO A CA 1
ATOM 633 C C . PRO A 1 83 ? -8.269 -2.098 11.934 1.00 91.06 83 PRO A C 1
ATOM 635 O O . PRO A 1 83 ? -7.672 -2.135 10.856 1.00 91.06 83 PRO A O 1
ATOM 638 N N . PRO A 1 84 ? -7.723 -2.636 13.049 1.00 92.62 84 PRO A N 1
ATOM 639 C CA . PRO A 1 84 ? -6.420 -3.310 13.045 1.00 92.62 84 PRO A CA 1
ATOM 640 C C . PRO A 1 84 ? -6.353 -4.546 12.143 1.00 92.62 84 PRO A C 1
ATOM 642 O O . PRO A 1 84 ? -5.351 -4.756 11.463 1.00 92.62 84 PRO A O 1
ATOM 645 N N . ASP A 1 85 ? -7.423 -5.339 12.092 1.00 92.25 85 ASP A N 1
ATOM 646 C CA . ASP A 1 85 ? -7.470 -6.547 11.262 1.00 92.25 85 ASP A CA 1
ATOM 647 C C . ASP A 1 85 ? -7.424 -6.17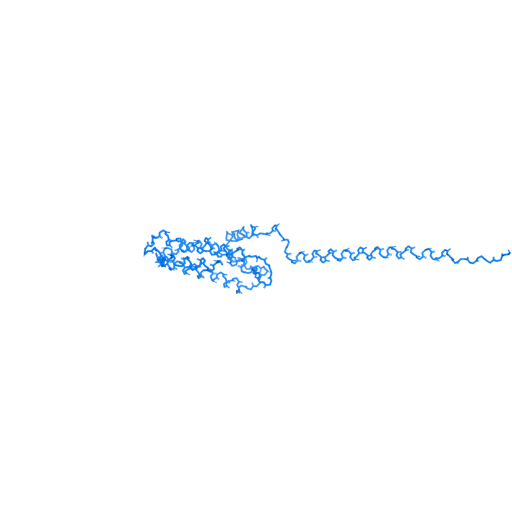3 9.773 1.00 92.25 85 ASP A C 1
ATOM 649 O O . ASP A 1 85 ? -6.719 -6.796 8.980 1.00 92.25 85 ASP A O 1
ATOM 653 N N . ILE A 1 86 ? -8.130 -5.099 9.401 1.00 92.12 86 ILE A N 1
ATOM 654 C CA . ILE A 1 86 ? -8.139 -4.555 8.036 1.00 92.12 86 ILE A CA 1
ATOM 655 C C . ILE A 1 86 ? -6.761 -3.984 7.677 1.00 92.12 86 ILE A C 1
ATOM 657 O O . ILE A 1 86 ? -6.272 -4.180 6.565 1.00 92.12 86 ILE A O 1
ATOM 661 N N . PHE A 1 87 ? -6.093 -3.309 8.615 1.00 93.06 87 PHE A N 1
ATOM 662 C CA . PHE A 1 87 ? -4.720 -2.839 8.429 1.00 93.06 87 PHE A CA 1
ATOM 663 C C . PHE A 1 87 ? -3.762 -3.998 8.109 1.00 93.06 87 PHE A C 1
ATOM 665 O O . PHE A 1 87 ? -3.015 -3.927 7.131 1.00 93.06 87 PHE A O 1
ATOM 672 N N . TRP A 1 88 ? -3.826 -5.095 8.869 1.00 93.50 88 TRP A N 1
ATOM 673 C CA . TRP A 1 88 ? -3.007 -6.280 8.603 1.00 93.50 88 TRP A CA 1
ATOM 674 C C . TRP A 1 88 ? -3.363 -6.966 7.292 1.00 93.50 88 TRP A C 1
ATOM 676 O O . TRP A 1 88 ? -2.458 -7.362 6.562 1.00 93.50 88 TRP A O 1
ATOM 686 N N . ALA A 1 89 ? -4.646 -7.049 6.941 1.00 92.88 89 ALA A N 1
ATOM 687 C CA . ALA A 1 89 ? -5.062 -7.572 5.645 1.00 92.88 89 ALA A CA 1
ATOM 688 C C . ALA A 1 89 ? -4.445 -6.778 4.483 1.00 92.88 89 ALA A C 1
ATOM 690 O O . ALA A 1 89 ? -3.987 -7.373 3.510 1.00 92.88 89 ALA A O 1
ATOM 691 N N . ASN A 1 90 ? -4.344 -5.451 4.605 1.00 92.25 90 ASN A N 1
ATOM 692 C CA . ASN A 1 90 ? -3.663 -4.624 3.610 1.00 92.25 90 ASN A CA 1
ATOM 693 C C . ASN A 1 90 ? -2.152 -4.872 3.554 1.00 92.25 90 ASN A C 1
ATOM 695 O O . ASN A 1 90 ? -1.591 -4.907 2.460 1.00 92.25 90 ASN A O 1
ATOM 699 N N . LEU A 1 91 ? -1.486 -5.069 4.698 1.00 92.00 91 LEU A N 1
ATOM 700 C CA . LEU A 1 91 ? -0.061 -5.423 4.723 1.00 92.00 91 LEU A CA 1
ATOM 701 C C . LEU A 1 91 ? 0.201 -6.803 4.114 1.00 92.00 91 LEU A C 1
ATOM 703 O O . LEU A 1 91 ? 1.157 -6.960 3.359 1.00 92.00 91 LEU A O 1
ATOM 707 N N . VAL A 1 92 ? -0.658 -7.783 4.399 1.00 92.69 92 VAL A N 1
ATOM 708 C CA . VAL A 1 92 ? -0.583 -9.119 3.797 1.00 92.69 92 VAL A CA 1
ATOM 709 C C . VAL A 1 92 ? -0.840 -9.043 2.297 1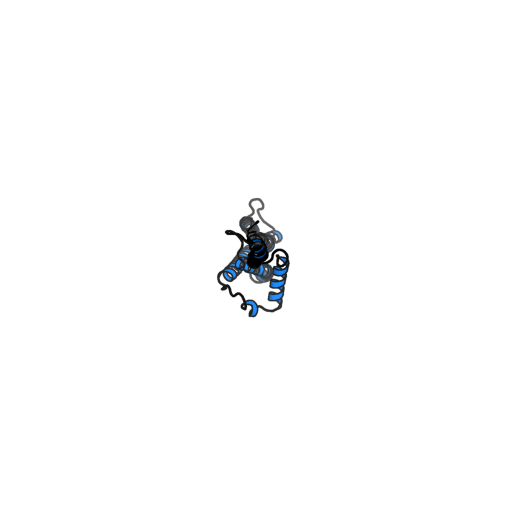.00 92.69 92 VAL A C 1
ATOM 711 O O . VAL A 1 92 ? -0.093 -9.646 1.538 1.00 92.69 92 VAL A O 1
ATOM 714 N N . ALA A 1 93 ? -1.832 -8.269 1.848 1.00 90.00 93 ALA A N 1
ATOM 715 C CA . ALA A 1 93 ? -2.107 -8.068 0.427 1.00 90.00 93 ALA A CA 1
ATOM 716 C C . ALA A 1 93 ? -0.919 -7.415 -0.298 1.00 90.00 93 ALA A C 1
ATOM 718 O O . ALA A 1 93 ? -0.484 -7.910 -1.334 1.00 90.00 93 ALA A O 1
ATOM 719 N N . LEU A 1 94 ? -0.340 -6.358 0.282 1.00 89.38 94 LEU A N 1
ATOM 720 C CA . LEU A 1 94 ? 0.868 -5.713 -0.237 1.00 89.38 94 LEU A CA 1
ATOM 721 C C . LEU A 1 94 ? 2.044 -6.699 -0.294 1.00 89.38 94 LEU A C 1
ATOM 723 O O . LEU A 1 94 ? 2.720 -6.800 -1.316 1.00 89.38 94 LEU A O 1
ATOM 727 N N . GLY A 1 95 ? 2.265 -7.461 0.780 1.00 87.25 95 GLY A N 1
ATOM 728 C CA . GLY A 1 95 ? 3.298 -8.493 0.845 1.00 87.25 95 GLY A CA 1
ATOM 729 C C . GLY A 1 95 ? 3.085 -9.612 -0.174 1.00 87.25 95 GLY A C 1
ATOM 730 O O . GLY A 1 95 ? 4.045 -10.055 -0.795 1.00 87.25 95 GLY A O 1
ATOM 731 N N . ALA A 1 96 ? 1.839 -10.026 -0.408 1.00 86.56 96 ALA A N 1
ATOM 732 C CA . ALA A 1 96 ? 1.479 -11.028 -1.404 1.00 86.56 96 ALA A CA 1
ATOM 733 C C . ALA A 1 96 ? 1.739 -10.529 -2.828 1.00 86.56 96 ALA A C 1
ATOM 735 O O . ALA A 1 96 ? 2.265 -11.278 -3.644 1.00 86.56 96 ALA A O 1
ATOM 736 N N . CYS A 1 97 ? 1.446 -9.261 -3.126 1.00 86.19 97 CYS A N 1
ATOM 737 C CA . CYS A 1 97 ? 1.792 -8.659 -4.411 1.00 86.19 97 CYS A CA 1
ATOM 738 C C . CYS A 1 97 ? 3.307 -8.557 -4.608 1.00 86.19 97 CYS A C 1
ATOM 740 O O . CYS A 1 97 ? 3.793 -8.846 -5.698 1.00 86.19 97 CYS A O 1
ATOM 742 N N . TYR A 1 98 ? 4.058 -8.196 -3.563 1.00 81.75 98 TYR A N 1
ATOM 743 C CA . TYR A 1 98 ? 5.522 -8.230 -3.591 1.00 81.75 98 TYR A CA 1
ATOM 744 C C . TYR A 1 98 ? 6.043 -9.652 -3.822 1.00 81.75 98 TYR A C 1
ATOM 746 O O . TYR A 1 98 ? 6.869 -9.862 -4.704 1.00 81.75 98 TYR A O 1
ATOM 754 N N . GLY A 1 99 ? 5.520 -10.638 -3.090 1.00 82.81 99 GLY A N 1
ATOM 755 C CA . GLY A 1 99 ? 5.844 -12.050 -3.284 1.00 82.81 99 GLY A CA 1
ATOM 756 C C . GLY A 1 99 ? 5.540 -12.510 -4.706 1.00 82.81 99 GLY A C 1
ATOM 757 O O . GLY A 1 99 ? 6.388 -13.130 -5.332 1.00 82.81 99 GLY A O 1
ATOM 758 N N . TYR A 1 100 ? 4.388 -12.127 -5.257 1.00 77.81 100 TYR A N 1
ATOM 759 C CA . TYR A 1 100 ? 4.035 -12.396 -6.648 1.00 77.81 100 TYR A CA 1
ATOM 760 C C . TYR A 1 100 ? 5.017 -11.745 -7.627 1.00 77.81 100 TYR A C 1
ATOM 762 O O . TYR A 1 100 ? 5.442 -12.401 -8.564 1.00 77.81 100 TYR A O 1
ATOM 770 N N . GLY A 1 101 ? 5.439 -10.499 -7.397 1.00 74.25 101 GLY A N 1
ATOM 771 C CA . GLY A 1 101 ? 6.443 -9.843 -8.236 1.00 74.25 101 GLY A CA 1
ATOM 772 C C . GLY A 1 101 ? 7.806 -10.541 -8.216 1.00 74.25 101 GLY A C 1
ATOM 773 O O . GLY A 1 101 ? 8.434 -10.654 -9.257 1.00 74.25 101 GLY A O 1
ATOM 774 N N . PHE A 1 102 ? 8.259 -11.023 -7.056 1.00 70.50 102 PHE A N 1
ATOM 775 C CA . PHE A 1 102 ? 9.573 -11.667 -6.910 1.00 70.50 102 PHE A CA 1
ATOM 776 C C . PHE A 1 102 ? 9.595 -13.163 -7.262 1.00 70.50 102 PHE A C 1
ATOM 778 O O . PHE A 1 102 ? 10.656 -13.676 -7.607 1.00 70.50 102 PHE A O 1
ATOM 785 N N . LEU A 1 103 ? 8.470 -13.874 -7.126 1.00 70.38 103 LEU A N 1
ATOM 786 C CA . LEU A 1 103 ? 8.359 -15.302 -7.458 1.00 70.38 103 LEU A CA 1
ATOM 787 C C . LEU A 1 103 ? 7.819 -15.550 -8.866 1.00 70.38 103 LEU A C 1
ATOM 789 O O . LEU A 1 103 ? 8.009 -16.652 -9.381 1.00 70.38 103 LEU A O 1
ATOM 793 N N . ALA A 1 104 ? 7.123 -14.586 -9.476 1.00 63.34 104 ALA A N 1
ATOM 794 C CA . ALA A 1 104 ? 6.756 -14.713 -10.876 1.00 63.34 104 ALA A CA 1
ATOM 795 C C . ALA A 1 104 ? 8.057 -14.736 -11.694 1.00 63.34 104 ALA A C 1
ATOM 797 O O . ALA A 1 104 ? 8.859 -13.809 -11.554 1.00 63.34 104 ALA A O 1
ATOM 798 N N . PRO A 1 105 ? 8.306 -15.790 -12.493 1.00 49.50 105 PRO A N 1
ATOM 799 C CA . PRO A 1 105 ? 9.464 -15.818 -13.377 1.00 49.50 105 PRO A CA 1
ATOM 800 C C . PRO A 1 105 ? 9.448 -14.568 -14.267 1.00 49.50 105 PRO A C 1
ATOM 802 O O . PRO A 1 105 ? 8.374 -14.040 -14.553 1.00 49.50 105 PRO A O 1
ATOM 805 N N . ASP A 1 106 ? 10.623 -14.100 -14.701 1.00 48.38 106 ASP A N 1
ATOM 806 C CA . ASP A 1 106 ? 10.776 -13.074 -15.745 1.00 48.38 106 ASP A CA 1
ATOM 807 C C . ASP A 1 106 ? 10.248 -13.619 -17.090 1.00 48.38 106 ASP A C 1
ATOM 809 O O . ASP A 1 106 ? 10.984 -13.848 -18.048 1.00 48.38 106 ASP A O 1
ATOM 813 N N . SER A 1 107 ? 8.950 -13.902 -17.158 1.00 41.81 107 SER A N 1
ATOM 814 C CA . SER A 1 107 ? 8.215 -14.194 -18.372 1.00 41.81 107 SER A CA 1
ATOM 815 C C . SER A 1 107 ? 7.971 -12.860 -19.069 1.00 41.81 107 SER A C 1
ATOM 817 O O . SER A 1 107 ? 6.916 -12.225 -18.968 1.00 41.81 107 SER A O 1
ATOM 819 N N . ASP A 1 108 ? 9.008 -12.413 -19.780 1.00 45.25 108 ASP A N 1
ATOM 820 C CA . ASP A 1 108 ? 8.869 -11.543 -20.941 1.00 45.25 108 ASP A CA 1
ATOM 821 C C . ASP A 1 108 ? 7.891 -12.214 -21.917 1.00 45.25 108 ASP A C 1
ATOM 823 O O . ASP A 1 108 ? 8.255 -13.011 -22.778 1.00 45.25 108 ASP A O 1
ATOM 827 N N . GLY A 1 109 ? 6.608 -11.915 -21.727 1.00 44.34 109 GLY A N 1
ATOM 828 C CA . GLY A 1 109 ? 5.510 -12.467 -22.504 1.00 44.34 109 GLY A CA 1
ATOM 829 C C . GLY A 1 109 ? 4.749 -13.577 -21.780 1.00 44.34 109 GLY A C 1
ATOM 830 O O . GLY A 1 109 ? 5.297 -14.601 -21.396 1.00 44.34 109 GLY A O 1
ATOM 831 N N . ASP A 1 110 ? 3.435 -13.379 -21.710 1.00 43.88 110 ASP A N 1
ATOM 832 C CA . ASP A 1 110 ? 2.403 -14.425 -21.646 1.00 43.88 110 ASP A CA 1
ATOM 833 C C . ASP A 1 110 ? 1.777 -14.865 -20.310 1.00 43.88 110 ASP A C 1
ATOM 835 O O . ASP A 1 110 ? 0.721 -15.490 -20.345 1.00 43.88 110 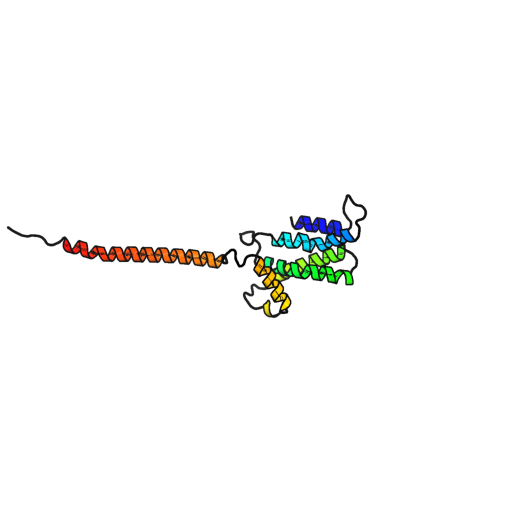ASP A O 1
ATOM 839 N N . ASP A 1 111 ? 2.222 -14.396 -19.139 1.00 46.19 111 ASP A N 1
ATOM 840 C CA . ASP A 1 111 ? 1.406 -14.556 -17.905 1.00 46.19 111 ASP A CA 1
ATOM 841 C C . ASP A 1 111 ? 0.226 -13.557 -17.813 1.00 46.19 111 ASP A C 1
ATOM 843 O O . ASP A 1 111 ? -0.641 -13.627 -16.938 1.00 46.19 111 ASP A O 1
ATOM 847 N N . ASP A 1 112 ? 0.156 -12.639 -18.779 1.00 50.94 112 ASP A N 1
ATOM 848 C CA . ASP A 1 112 ? -0.901 -11.642 -18.995 1.00 50.94 112 ASP A CA 1
ATOM 849 C C . ASP A 1 112 ? -2.162 -12.241 -19.672 1.00 50.94 112 ASP A C 1
ATOM 851 O O . ASP A 1 112 ? -3.079 -11.504 -20.059 1.00 50.94 112 ASP A O 1
ATOM 855 N N . ALA A 1 113 ? -2.188 -13.571 -19.858 1.00 48.38 113 ALA A N 1
ATOM 856 C CA . ALA A 1 113 ? -3.298 -14.355 -20.408 1.00 48.38 113 ALA A CA 1
ATOM 857 C C . ALA A 1 113 ? -4.327 -14.787 -19.342 1.00 48.38 113 ALA A C 1
ATOM 859 O O . ALA A 1 113 ? -5.490 -15.025 -19.666 1.00 48.38 113 ALA A O 1
ATOM 860 N N . SER A 1 114 ? -3.931 -14.836 -18.065 1.00 55.62 114 SER A N 1
ATOM 861 C CA . SER A 1 114 ? -4.772 -15.324 -16.954 1.00 55.62 114 SER A CA 1
ATOM 862 C C . SER A 1 114 ? -5.628 -14.237 -16.289 1.00 55.62 114 SER A C 1
ATOM 864 O O . SER A 1 114 ? -6.506 -14.539 -15.480 1.00 55.62 114 SER A O 1
ATOM 866 N N . LEU A 1 115 ? -5.359 -12.962 -16.583 1.00 63.09 115 LEU A N 1
ATOM 867 C CA . LEU A 1 115 ? -6.032 -11.822 -15.960 1.00 63.09 115 LEU A CA 1
ATOM 868 C C . LEU A 1 115 ? -7.225 -11.369 -16.817 1.00 63.09 115 LEU A C 1
ATOM 870 O O . LEU A 1 115 ? -7.080 -11.185 -18.028 1.00 63.09 115 LEU A O 1
ATOM 874 N N . PRO A 1 116 ? -8.407 -11.127 -16.224 1.00 69.62 116 PRO A N 1
ATOM 875 C CA . PRO A 1 116 ? -9.560 -10.655 -16.976 1.00 69.62 116 PRO A CA 1
ATOM 876 C C . PRO A 1 116 ? -9.280 -9.281 -17.607 1.00 69.62 116 PRO A C 1
ATOM 878 O O . PRO A 1 116 ? -8.673 -8.397 -16.995 1.00 69.62 116 PRO A O 1
ATOM 881 N N . ALA A 1 117 ? -9.774 -9.088 -18.835 1.00 70.25 117 ALA A N 1
ATOM 882 C CA . ALA A 1 117 ? -9.578 -7.894 -19.666 1.00 70.25 117 ALA A CA 1
ATOM 883 C C . ALA A 1 117 ? -9.686 -6.523 -18.948 1.00 70.25 117 ALA A C 1
ATOM 885 O O . ALA A 1 117 ? -8.844 -5.664 -19.222 1.00 70.25 117 ALA A O 1
ATOM 886 N N . PRO A 1 118 ? -10.639 -6.271 -18.023 1.00 71.81 118 PRO A N 1
ATOM 887 C CA . PRO A 1 118 ? -10.698 -4.991 -17.308 1.00 71.81 118 PRO A CA 1
ATOM 888 C C . PRO A 1 118 ? -9.510 -4.758 -16.364 1.00 71.81 118 PRO A C 1
ATOM 890 O O . PRO A 1 118 ? -9.028 -3.632 -16.264 1.00 71.81 118 PRO A O 1
ATOM 893 N N . ILE A 1 119 ? -8.996 -5.807 -15.712 1.00 67.88 119 ILE A N 1
ATOM 894 C CA . ILE A 1 119 ? -7.822 -5.705 -14.829 1.00 67.88 119 ILE A CA 1
ATOM 895 C C . ILE A 1 119 ? -6.576 -5.430 -15.669 1.00 67.88 119 ILE A C 1
ATOM 897 O O . ILE A 1 119 ? -5.775 -4.563 -15.330 1.00 67.88 119 ILE A O 1
ATOM 901 N N . LYS A 1 120 ? -6.462 -6.095 -16.822 1.00 67.75 120 LYS A N 1
ATOM 902 C CA . LYS A 1 120 ? -5.395 -5.858 -17.799 1.00 67.75 120 LYS A CA 1
ATOM 903 C C . LYS A 1 120 ? -5.396 -4.422 -18.325 1.00 67.75 120 LYS A C 1
ATOM 905 O O . LYS A 1 120 ? -4.338 -3.802 -18.414 1.00 67.75 120 LYS A O 1
ATOM 910 N N . PHE A 1 121 ? -6.569 -3.872 -18.643 1.00 73.75 121 PHE A N 1
ATOM 911 C CA . PHE A 1 121 ? -6.700 -2.472 -19.047 1.00 73.75 121 PHE A CA 1
ATOM 912 C C . PHE A 1 121 ? -6.302 -1.518 -17.917 1.00 73.75 121 PHE A C 1
ATOM 914 O O . PHE A 1 121 ? -5.543 -0.588 -18.165 1.00 73.75 121 PHE A O 1
ATOM 921 N N . ALA A 1 122 ? -6.751 -1.765 -16.682 1.00 73.56 122 ALA A N 1
ATOM 922 C CA . ALA A 1 122 ? -6.402 -0.936 -15.530 1.00 73.56 122 ALA A CA 1
ATOM 923 C C . ALA A 1 122 ? -4.892 -0.950 -15.237 1.00 73.56 122 ALA A C 1
ATOM 925 O O . ALA A 1 122 ? -4.305 0.111 -15.038 1.00 73.56 122 ALA A O 1
ATOM 926 N N . LEU A 1 123 ? -4.250 -2.123 -15.287 1.00 68.81 123 LEU A N 1
ATOM 927 C CA . LEU A 1 123 ? -2.798 -2.259 -15.134 1.00 68.81 123 LEU A CA 1
ATOM 928 C C . LEU A 1 123 ? -2.043 -1.551 -16.266 1.00 68.81 123 LEU A C 1
ATOM 930 O O . LEU A 1 123 ? -1.128 -0.777 -15.995 1.00 68.81 123 LEU A O 1
ATOM 934 N N . LYS A 1 124 ? -2.464 -1.735 -17.527 1.00 66.69 124 LYS A N 1
ATOM 935 C CA . LYS A 1 124 ? -1.878 -1.009 -18.666 1.00 66.69 124 LYS A CA 1
ATOM 936 C C . LYS A 1 124 ? -2.073 0.498 -18.556 1.00 66.69 124 LYS A C 1
ATOM 938 O O . LYS A 1 124 ? -1.143 1.228 -18.861 1.00 66.69 124 LYS A O 1
ATOM 943 N N . ALA A 1 125 ? -3.238 0.975 -18.126 1.00 69.38 125 ALA A N 1
ATOM 944 C CA . ALA A 1 125 ? -3.513 2.399 -17.953 1.00 69.38 125 ALA A CA 1
ATOM 945 C C . ALA A 1 125 ? -2.673 3.012 -16.818 1.00 69.38 125 ALA A C 1
ATOM 947 O O . ALA A 1 125 ? -2.158 4.122 -16.963 1.00 69.38 125 ALA A O 1
ATOM 948 N N . LEU A 1 126 ? -2.487 2.275 -15.718 1.00 68.56 126 LEU A N 1
ATOM 949 C CA . LEU A 1 126 ? -1.659 2.691 -14.586 1.00 68.56 126 LEU A CA 1
ATOM 950 C C . LEU A 1 126 ? -0.166 2.762 -14.961 1.00 68.56 126 LEU A C 1
ATOM 952 O O . LEU A 1 126 ? 0.535 3.680 -14.517 1.00 68.56 126 LEU A O 1
ATOM 956 N N . ASP A 1 127 ? 0.296 1.847 -15.818 1.00 63.03 127 ASP A N 1
ATOM 957 C CA . ASP A 1 127 ? 1.662 1.833 -16.352 1.00 63.03 127 ASP A CA 1
ATOM 958 C C . ASP A 1 127 ? 1.883 2.886 -17.461 1.00 63.03 127 ASP A C 1
ATOM 960 O O . ASP A 1 127 ? 2.922 3.552 -17.490 1.00 63.03 127 ASP A O 1
ATOM 964 N N . PHE A 1 128 ? 0.885 3.139 -18.322 1.00 56.97 128 PHE A N 1
ATOM 965 C CA . PHE A 1 128 ? 0.966 4.132 -19.408 1.00 56.97 128 PHE A CA 1
ATOM 966 C C . PHE A 1 128 ? 1.218 5.553 -18.879 1.00 56.97 128 PHE A C 1
ATOM 968 O O . PHE A 1 128 ? 2.001 6.305 -19.459 1.00 56.97 128 PHE A O 1
ATOM 975 N N . GLY A 1 129 ? 0.632 5.904 -17.729 1.00 50.28 129 GLY A N 1
ATOM 976 C CA . GLY A 1 129 ? 0.833 7.206 -17.084 1.00 50.28 129 GLY A CA 1
ATOM 977 C C . GLY A 1 129 ? 2.196 7.396 -16.401 1.00 50.28 129 GLY A C 1
ATOM 978 O O . GLY A 1 129 ? 2.540 8.516 -16.030 1.00 50.28 129 GLY A O 1
ATOM 979 N N . ALA A 1 130 ? 2.987 6.331 -16.218 1.00 52.66 130 ALA A N 1
ATOM 980 C CA . ALA A 1 130 ? 4.176 6.334 -15.361 1.00 52.66 130 ALA A CA 1
ATOM 981 C C . ALA A 1 130 ? 5.523 6.416 -16.102 1.00 52.66 130 ALA A C 1
ATOM 983 O O . ALA A 1 130 ? 6.566 6.296 -15.460 1.00 52.66 130 ALA A O 1
ATOM 984 N N . GLY A 1 131 ? 5.539 6.655 -17.420 1.00 46.38 131 GLY A N 1
ATOM 985 C CA . GLY A 1 131 ? 6.786 7.026 -18.108 1.00 46.38 131 GLY A CA 1
ATOM 986 C C . GLY A 1 131 ? 7.116 6.314 -19.413 1.00 46.38 131 GLY A C 1
ATOM 987 O O . GLY A 1 131 ? 8.272 6.364 -19.823 1.00 46.38 131 GLY A O 1
ATOM 988 N N . ARG A 1 132 ? 6.142 5.726 -20.119 1.00 52.22 132 ARG A N 1
ATOM 989 C CA . ARG A 1 132 ? 6.386 5.203 -21.476 1.00 52.22 132 ARG A CA 1
ATOM 990 C C . ARG A 1 132 ? 6.754 6.302 -22.495 1.00 52.22 132 ARG A C 1
ATOM 992 O O . ARG A 1 132 ? 7.306 5.992 -23.543 1.00 52.22 132 ARG A O 1
ATOM 999 N N . GLU A 1 133 ? 6.534 7.579 -22.162 1.00 50.84 133 GLU A N 1
ATOM 1000 C CA . GLU A 1 133 ? 6.861 8.733 -23.020 1.00 50.84 133 GLU A CA 1
ATOM 1001 C C . GLU A 1 133 ? 8.086 9.559 -22.578 1.00 50.84 133 GLU A C 1
ATOM 1003 O O . GLU A 1 133 ? 8.403 10.558 -23.217 1.00 50.84 133 GLU A O 1
ATOM 1008 N N . ARG A 1 134 ? 8.804 9.195 -21.500 1.00 52.31 134 ARG A N 1
ATOM 1009 C CA . ARG A 1 134 ? 9.935 10.020 -20.996 1.00 52.31 134 ARG A CA 1
ATOM 1010 C C . ARG A 1 134 ? 11.306 9.362 -20.981 1.00 52.31 134 ARG A C 1
ATOM 1012 O O . ARG A 1 134 ? 12.263 9.937 -20.472 1.00 52.31 134 ARG A O 1
ATOM 1019 N N . GLY A 1 135 ? 11.445 8.215 -21.614 1.00 46.16 135 GLY A N 1
ATOM 1020 C CA . GLY A 1 135 ? 12.757 7.667 -21.894 1.00 46.16 135 GLY A CA 1
ATOM 1021 C C . GLY A 1 135 ? 12.589 6.370 -22.633 1.00 46.16 135 GLY A C 1
ATOM 1022 O O . GLY A 1 135 ? 11.948 5.454 -22.125 1.00 46.16 135 GLY A O 1
ATOM 1023 N N . ALA A 1 136 ? 13.164 6.295 -23.828 1.00 47.91 136 ALA A N 1
ATOM 1024 C CA . ALA A 1 136 ? 13.447 5.014 -24.442 1.00 47.91 136 ALA A CA 1
ATOM 1025 C C . ALA A 1 136 ? 14.052 4.077 -23.371 1.00 47.91 136 ALA A C 1
ATOM 1027 O O . ALA A 1 136 ? 14.847 4.556 -22.547 1.00 47.91 136 ALA A O 1
ATOM 1028 N N . PRO A 1 137 ? 13.654 2.791 -23.327 1.00 61.91 137 PRO A N 1
ATOM 1029 C CA . PRO A 1 137 ? 14.216 1.840 -22.373 1.00 61.91 137 PRO A CA 1
ATOM 1030 C C . PRO A 1 137 ? 15.746 1.935 -22.415 1.00 61.91 137 PRO A C 1
ATOM 1032 O O . PRO A 1 137 ? 16.305 2.167 -23.485 1.00 61.91 137 PRO A O 1
ATOM 1035 N N . MET A 1 138 ? 16.419 1.827 -21.264 1.00 55.12 138 MET A N 1
ATOM 1036 C CA . MET A 1 138 ? 17.884 1.970 -21.149 1.00 55.12 138 MET A CA 1
ATOM 1037 C C . MET A 1 138 ? 18.626 1.175 -22.232 1.00 55.12 138 MET A C 1
ATOM 1039 O O . MET A 1 138 ? 19.509 1.723 -22.878 1.00 55.12 138 MET A O 1
ATOM 1043 N N . GLU A 1 139 ? 18.164 -0.041 -22.531 1.00 58.31 139 GLU A N 1
ATOM 1044 C CA . GLU A 1 139 ? 18.697 -0.861 -23.624 1.00 58.31 139 GLU A CA 1
ATOM 1045 C C . GLU A 1 139 ? 18.590 -0.209 -25.007 1.00 58.31 139 GLU A C 1
ATOM 1047 O O . GLU A 1 139 ? 19.469 -0.372 -25.842 1.00 58.31 139 GLU A O 1
ATOM 1052 N N . MET A 1 140 ? 17.506 0.513 -25.290 1.00 60.41 140 MET A N 1
ATOM 1053 C CA . MET A 1 140 ? 17.322 1.196 -26.568 1.00 60.41 140 MET A CA 1
ATOM 1054 C C . MET A 1 140 ? 18.156 2.482 -26.634 1.00 60.41 140 MET A C 1
ATOM 1056 O O . MET A 1 140 ? 18.600 2.842 -27.717 1.00 60.41 140 MET A O 1
ATOM 1060 N N . ARG A 1 141 ? 18.428 3.147 -25.500 1.00 59.03 141 ARG A N 1
ATOM 1061 C CA . ARG A 1 141 ? 19.403 4.253 -25.447 1.00 59.03 141 ARG A CA 1
ATOM 1062 C C . ARG A 1 141 ? 20.823 3.751 -25.674 1.00 59.03 141 ARG A C 1
ATOM 1064 O O . ARG A 1 141 ? 21.530 4.346 -26.471 1.00 59.03 141 ARG A O 1
ATOM 1071 N N . GLU A 1 142 ? 21.195 2.647 -25.037 1.00 68.06 142 GLU A N 1
ATOM 1072 C CA . GLU A 1 142 ? 22.511 2.023 -25.188 1.00 68.06 142 GLU A CA 1
ATOM 1073 C C . GLU A 1 142 ? 22.719 1.533 -26.628 1.00 68.06 142 GLU A C 1
ATOM 1075 O O . GLU A 1 142 ? 23.706 1.894 -27.262 1.00 68.06 142 GLU A O 1
ATOM 1080 N N . LYS A 1 143 ? 21.715 0.865 -27.216 1.00 75.50 143 LYS A N 1
ATOM 1081 C CA . LYS A 1 143 ? 21.721 0.473 -28.637 1.00 75.50 143 LYS A CA 1
ATOM 1082 C C . LYS A 1 143 ? 21.761 1.671 -29.586 1.00 75.50 143 LYS A C 1
ATOM 1084 O O . LYS A 1 143 ? 22.409 1.594 -30.622 1.00 75.50 143 LYS A O 1
ATOM 1089 N N . MET A 1 144 ? 21.082 2.772 -29.262 1.00 71.56 144 MET A N 1
ATOM 1090 C CA . MET A 1 144 ? 21.077 3.983 -30.093 1.00 71.56 144 MET A CA 1
ATOM 1091 C C . MET A 1 144 ? 22.405 4.748 -29.993 1.00 71.56 144 MET A C 1
ATOM 1093 O O . MET A 1 144 ? 22.885 5.263 -30.998 1.00 71.56 144 MET A O 1
ATOM 1097 N N . GLU A 1 145 ? 23.025 4.795 -28.812 1.00 78.31 145 GLU A N 1
ATOM 1098 C CA . GLU A 1 145 ? 24.360 5.368 -28.601 1.00 78.31 145 GLU A CA 1
ATOM 1099 C C . GLU A 1 145 ? 25.444 4.518 -29.282 1.00 78.31 145 GLU A C 1
ATOM 1101 O O . GLU A 1 145 ? 26.344 5.069 -29.918 1.00 78.31 145 GLU A O 1
ATOM 1106 N N . GLU A 1 146 ? 25.324 3.189 -29.232 1.00 81.00 146 GLU A N 1
ATOM 1107 C CA . GLU A 1 146 ? 26.219 2.259 -29.922 1.00 81.00 146 GLU A CA 1
ATOM 1108 C C . GLU A 1 146 ? 26.055 2.342 -31.447 1.00 81.00 146 GLU A C 1
ATOM 1110 O O . GLU A 1 146 ? 27.048 2.488 -32.160 1.00 81.00 146 GLU A O 1
ATOM 1115 N N . GLN A 1 147 ? 24.817 2.383 -31.956 1.00 82.75 147 GLN A N 1
ATOM 1116 C CA . GLN A 1 147 ? 24.541 2.625 -33.378 1.00 82.75 147 GLN A CA 1
ATOM 1117 C C . GLN A 1 147 ? 25.090 3.976 -33.844 1.00 82.75 147 GLN A C 1
ATOM 1119 O O . GLN A 1 147 ? 25.736 4.048 -34.888 1.00 82.75 147 GLN A O 1
ATOM 1124 N N . ALA A 1 148 ? 24.906 5.039 -33.056 1.00 82.44 148 ALA A N 1
ATOM 1125 C CA . ALA A 1 148 ? 25.452 6.353 -33.379 1.00 82.44 148 ALA A CA 1
ATOM 1126 C C . ALA A 1 148 ? 26.990 6.370 -33.359 1.00 82.44 148 ALA A C 1
ATOM 1128 O O . ALA A 1 148 ? 27.600 7.125 -34.121 1.00 82.44 148 ALA A O 1
ATOM 1129 N N . ARG A 1 149 ? 27.636 5.557 -32.508 1.00 85.38 149 ARG A N 1
ATOM 1130 C CA . ARG A 1 149 ? 29.100 5.421 -32.477 1.00 85.38 149 ARG A CA 1
ATOM 1131 C C . ARG A 1 149 ? 29.614 4.684 -33.712 1.00 85.38 149 ARG A C 1
ATOM 1133 O O . ARG A 1 149 ? 30.496 5.208 -34.387 1.00 85.38 149 ARG A O 1
ATOM 1140 N N . LEU A 1 150 ? 28.999 3.555 -34.057 1.00 86.69 150 LEU A N 1
ATOM 1141 C CA . LEU A 1 150 ? 29.336 2.774 -35.251 1.00 86.69 150 LEU A CA 1
ATOM 1142 C C . LEU A 1 150 ? 29.144 3.588 -36.541 1.00 86.69 150 LEU A C 1
ATOM 1144 O O . LEU A 1 150 ? 29.988 3.550 -37.429 1.00 86.69 150 LEU A O 1
ATOM 1148 N N . GLU A 1 151 ? 28.088 4.401 -36.633 1.00 85.19 151 GLU A N 1
ATOM 1149 C CA . GLU A 1 151 ? 27.842 5.261 -37.802 1.00 85.19 151 GLU A CA 1
ATOM 1150 C C . GLU A 1 151 ? 28.860 6.415 -37.923 1.00 85.19 151 GLU A C 1
ATOM 1152 O O . GLU A 1 151 ? 29.139 6.907 -39.021 1.00 85.19 151 GLU A O 1
ATOM 1157 N N . ARG A 1 152 ? 29.428 6.885 -36.802 1.00 84.19 152 ARG A N 1
ATOM 1158 C CA . ARG A 1 152 ? 30.536 7.859 -36.811 1.00 84.19 152 ARG A CA 1
ATOM 1159 C C . ARG A 1 152 ? 31.838 7.202 -37.252 1.00 84.19 152 ARG A C 1
ATOM 1161 O O . ARG A 1 152 ? 32.558 7.803 -38.044 1.00 84.19 152 ARG A O 1
ATOM 1168 N N . GLU A 1 153 ? 32.106 5.990 -36.775 1.00 85.31 153 GLU A N 1
ATOM 1169 C CA . GLU A 1 153 ? 33.272 5.193 -37.167 1.00 85.31 153 GLU A CA 1
ATOM 1170 C C . GLU A 1 153 ? 33.221 4.840 -38.668 1.00 85.31 153 GLU A C 1
ATOM 1172 O O . GLU A 1 153 ? 34.205 5.069 -39.368 1.00 85.31 153 GLU A O 1
ATOM 1177 N N . ASP A 1 154 ? 32.068 4.419 -39.206 1.00 85.38 154 ASP A N 1
ATOM 1178 C CA . ASP A 1 154 ? 31.900 4.134 -40.645 1.00 85.38 154 ASP A CA 1
ATOM 1179 C C . ASP A 1 154 ? 32.036 5.407 -41.502 1.00 85.38 154 ASP A C 1
ATOM 1181 O O . ASP A 1 154 ? 32.707 5.408 -42.535 1.00 85.38 154 ASP A O 1
ATOM 1185 N N . ARG A 1 155 ? 31.493 6.551 -41.052 1.00 81.94 155 ARG A N 1
ATOM 1186 C CA . ARG A 1 155 ? 31.711 7.844 -41.733 1.00 81.94 155 ARG A CA 1
ATOM 1187 C C . ARG A 1 155 ? 33.178 8.260 -41.751 1.00 81.94 155 ARG A C 1
ATOM 1189 O O . ARG A 1 155 ? 33.640 8.777 -42.766 1.00 81.94 155 ARG A O 1
ATOM 1196 N N . GLN A 1 156 ? 33.902 8.046 -40.656 1.00 81.06 156 GLN A N 1
ATOM 1197 C CA . GLN A 1 156 ? 35.330 8.353 -40.579 1.00 81.06 156 GLN A CA 1
ATOM 1198 C C . GLN A 1 156 ? 36.156 7.419 -41.465 1.00 81.06 156 GLN A C 1
ATOM 1200 O O . GLN A 1 156 ? 37.054 7.888 -42.158 1.00 81.06 156 GLN A O 1
ATOM 1205 N N . GLN A 1 157 ? 35.819 6.128 -41.515 1.00 79.81 157 GLN A N 1
ATOM 1206 C CA . GLN A 1 157 ? 36.482 5.168 -42.398 1.00 79.81 157 GLN A CA 1
ATOM 1207 C C . GLN A 1 157 ? 36.226 5.474 -43.876 1.00 79.81 157 GLN A C 1
ATOM 1209 O O . GLN A 1 157 ? 37.168 5.464 -44.661 1.00 79.81 157 GLN A O 1
ATOM 1214 N N . ARG A 1 158 ? 34.996 5.834 -44.260 1.00 77.12 158 ARG A N 1
ATOM 1215 C CA . ARG A 1 158 ? 34.682 6.258 -45.636 1.00 77.12 158 ARG A CA 1
ATOM 1216 C C . ARG A 1 158 ? 35.374 7.563 -46.022 1.00 77.12 158 ARG A C 1
ATOM 1218 O O . ARG A 1 158 ? 35.827 7.688 -47.154 1.00 77.12 158 ARG A O 1
ATOM 1225 N N . ALA A 1 159 ? 35.492 8.514 -45.094 1.00 76.62 159 ALA A N 1
ATOM 1226 C CA . ALA A 1 159 ? 36.242 9.748 -45.320 1.00 76.62 159 ALA A CA 1
ATOM 1227 C C . ALA A 1 159 ? 37.751 9.483 -45.476 1.00 76.62 159 ALA A C 1
ATOM 1229 O O . ALA A 1 159 ? 38.380 10.053 -46.362 1.00 76.62 159 ALA A O 1
ATOM 1230 N N . ALA A 1 160 ? 38.320 8.581 -44.669 1.00 72.88 160 ALA A N 1
ATOM 1231 C CA . ALA A 1 160 ? 39.724 8.184 -44.765 1.00 72.88 160 ALA A CA 1
ATOM 1232 C C . ALA A 1 160 ? 40.025 7.377 -46.041 1.00 72.88 160 ALA A C 1
ATOM 1234 O O . ALA A 1 160 ? 41.044 7.605 -46.683 1.00 72.88 160 ALA A O 1
ATOM 1235 N N . GLN A 1 161 ? 39.129 6.472 -46.449 1.00 70.69 161 GLN A N 1
ATOM 1236 C CA . GLN A 1 161 ? 39.257 5.716 -47.701 1.00 70.69 161 GLN A CA 1
ATOM 1237 C C . GLN A 1 161 ? 39.064 6.602 -48.938 1.00 70.69 161 GLN A C 1
ATOM 1239 O O . GLN A 1 161 ? 39.765 6.416 -49.926 1.00 70.69 161 GLN A O 1
ATOM 1244 N N . GLY A 1 162 ? 38.159 7.586 -48.878 1.00 64.31 162 GLY A N 1
ATOM 1245 C CA . GLY A 1 162 ? 38.004 8.596 -49.927 1.00 64.31 162 GLY A CA 1
ATOM 1246 C C . GLY A 1 162 ? 39.241 9.486 -50.074 1.00 64.31 162 GLY A C 1
ATOM 1247 O O . GLY A 1 162 ? 39.676 9.728 -51.192 1.00 64.31 162 GLY A O 1
ATOM 1248 N N . ALA A 1 163 ? 39.861 9.894 -48.961 1.00 59.03 163 ALA A N 1
ATOM 1249 C CA . ALA A 1 163 ? 41.120 10.644 -48.978 1.00 59.03 163 ALA A CA 1
ATOM 1250 C C . ALA A 1 163 ? 42.302 9.806 -49.508 1.00 59.03 163 ALA A C 1
ATOM 1252 O O . ALA A 1 163 ? 43.103 10.298 -50.295 1.00 59.03 163 ALA A O 1
ATOM 1253 N N . ALA A 1 164 ? 42.372 8.519 -49.148 1.00 56.22 164 ALA A N 1
ATOM 1254 C CA . ALA A 1 164 ? 43.402 7.600 -49.638 1.00 56.22 164 ALA A CA 1
ATOM 1255 C C . ALA A 1 164 ? 43.246 7.230 -51.129 1.00 56.22 164 ALA A C 1
ATOM 1257 O O . ALA A 1 164 ? 44.204 6.765 -51.741 1.00 56.22 164 ALA A O 1
ATOM 1258 N N . ALA A 1 165 ? 42.063 7.421 -51.722 1.00 56.28 165 ALA A N 1
ATOM 1259 C CA . ALA A 1 165 ? 41.832 7.212 -53.152 1.00 56.28 165 ALA A CA 1
ATOM 1260 C C . ALA A 1 165 ? 42.290 8.401 -54.021 1.00 56.28 165 ALA A C 1
ATOM 1262 O O . ALA A 1 165 ? 42.573 8.198 -55.201 1.00 56.28 165 ALA A O 1
ATOM 1263 N N . ASP A 1 166 ? 42.412 9.605 -53.445 1.00 51.88 166 ASP A N 1
ATOM 1264 C CA . ASP A 1 166 ? 42.916 10.807 -54.131 1.00 51.88 166 ASP A CA 1
ATOM 1265 C C . ASP A 1 166 ? 44.457 10.936 -54.078 1.00 51.88 166 ASP A C 1
ATOM 1267 O O . ASP A 1 166 ? 45.056 11.567 -54.950 1.00 51.88 166 ASP A O 1
ATOM 1271 N N . GLU A 1 167 ? 45.139 10.310 -53.110 1.00 52.75 167 GLU A N 1
ATOM 1272 C CA . GLU A 1 167 ? 46.606 10.407 -52.970 1.00 52.75 167 GLU A CA 1
ATOM 1273 C C . GLU A 1 167 ? 47.470 9.648 -54.010 1.00 52.75 167 GLU A C 1
ATOM 1275 O O . GLU A 1 167 ? 48.535 10.171 -54.356 1.00 52.75 167 GLU A O 1
ATOM 1280 N N . PRO A 1 168 ? 47.105 8.482 -54.589 1.00 50.16 168 PRO A N 1
ATOM 1281 C CA . PRO A 1 168 ? 48.012 7.789 -55.509 1.00 50.16 168 PRO A CA 1
ATOM 1282 C C . PRO A 1 168 ? 48.086 8.441 -56.900 1.00 50.16 168 PRO A C 1
ATOM 1284 O O . PRO A 1 168 ? 49.010 8.145 -57.656 1.00 50.16 168 PRO A O 1
ATOM 1287 N N . ALA A 1 169 ? 47.161 9.345 -57.250 1.00 46.62 169 ALA A N 1
ATOM 1288 C CA . ALA A 1 169 ? 47.188 10.052 -58.534 1.00 46.62 169 ALA A CA 1
ATOM 1289 C C . ALA A 1 169 ? 48.170 11.240 -58.546 1.00 46.62 169 ALA A C 1
ATOM 1291 O O . ALA A 1 169 ? 48.721 11.569 -59.595 1.00 46.62 169 ALA A O 1
ATOM 1292 N N . ALA A 1 170 ? 48.430 11.863 -57.390 1.00 47.53 170 ALA A N 1
ATOM 1293 C CA . ALA A 1 170 ? 49.343 13.004 -57.288 1.00 47.53 170 ALA A CA 1
ATOM 1294 C C . ALA A 1 170 ? 50.825 12.585 -57.250 1.00 47.53 170 ALA A C 1
ATOM 1296 O O . ALA A 1 170 ? 51.681 13.317 -57.743 1.00 47.53 170 ALA A O 1
ATOM 1297 N N . ALA A 1 171 ? 51.137 11.399 -56.716 1.00 47.84 171 ALA A N 1
ATOM 1298 C CA . ALA A 1 171 ? 52.513 10.901 -56.630 1.00 47.84 171 ALA A CA 1
ATOM 1299 C C . ALA A 1 171 ? 53.066 10.388 -57.976 1.00 47.84 171 ALA A C 1
ATOM 1301 O O . ALA A 1 171 ? 54.268 10.468 -58.209 1.00 47.84 171 ALA A O 1
ATOM 1302 N N . ALA A 1 172 ? 52.207 9.924 -58.893 1.00 47.47 172 ALA A N 1
ATOM 1303 C CA . ALA A 1 172 ? 52.629 9.417 -60.205 1.00 47.47 172 ALA A CA 1
ATOM 1304 C C . ALA A 1 172 ? 52.981 10.520 -61.227 1.00 47.47 172 ALA A C 1
ATOM 1306 O O . ALA A 1 172 ? 53.569 10.225 -62.262 1.00 47.47 172 ALA A O 1
ATOM 1307 N N . ALA A 1 173 ? 52.645 11.788 -60.955 1.00 48.41 173 ALA A N 1
ATOM 1308 C CA . ALA A 1 173 ? 52.933 12.915 -61.850 1.00 48.41 173 ALA A CA 1
ATOM 1309 C C . ALA A 1 173 ? 54.276 13.619 -61.560 1.00 48.41 173 ALA A C 1
ATOM 1311 O O . ALA A 1 173 ? 54.630 14.563 -62.264 1.00 48.41 173 ALA A O 1
ATOM 1312 N N . ALA A 1 174 ? 55.011 13.197 -60.523 1.00 50.75 174 ALA A N 1
ATOM 1313 C CA . ALA A 1 174 ? 56.233 13.864 -60.062 1.00 50.75 174 ALA A CA 1
ATOM 1314 C C . ALA A 1 174 ? 57.545 13.159 -60.469 1.00 50.75 174 ALA A C 1
ATOM 1316 O O . ALA A 1 174 ? 58.618 13.698 -60.206 1.00 50.75 174 ALA A O 1
ATOM 1317 N N . GLU A 1 175 ? 57.483 11.996 -61.126 1.00 52.56 175 GLU A N 1
ATOM 1318 C CA . GLU A 1 175 ? 58.662 11.247 -61.585 1.00 52.56 175 GLU A CA 1
ATOM 1319 C C . GLU A 1 175 ? 58.665 11.058 -63.112 1.00 52.56 175 GLU A C 1
ATOM 1321 O O . GLU A 1 175 ? 58.527 9.948 -63.613 1.00 52.56 175 GLU A O 1
ATOM 1326 N N . GLU A 1 176 ? 58.877 12.134 -63.875 1.00 48.16 176 GLU A N 1
ATOM 1327 C CA . GLU A 1 176 ? 59.556 12.011 -65.174 1.00 48.16 176 GLU A CA 1
ATOM 1328 C C . GLU A 1 176 ? 60.852 12.843 -65.140 1.00 48.16 176 GLU A C 1
ATOM 1330 O O . GLU A 1 176 ? 60.794 14.061 -64.937 1.00 48.16 176 GLU A O 1
ATOM 1335 N N . PRO A 1 177 ? 62.038 12.222 -65.293 1.00 49.19 177 PRO A N 1
ATOM 1336 C CA . PRO A 1 177 ? 63.307 12.935 -65.277 1.00 49.19 177 PRO A CA 1
ATOM 1337 C C . PRO A 1 177 ? 63.550 13.595 -66.641 1.00 49.19 177 PRO A C 1
ATOM 1339 O O . PRO A 1 177 ? 63.685 12.909 -67.653 1.00 49.19 177 PRO A O 1
ATOM 1342 N N . GLN A 1 178 ? 63.648 14.929 -66.683 1.00 47.66 178 GLN A N 1
ATOM 1343 C CA . GLN A 1 178 ? 64.166 15.617 -67.869 1.00 47.66 178 GLN A CA 1
ATOM 1344 C C . GLN A 1 178 ? 65.682 15.421 -67.970 1.00 47.66 178 GLN A C 1
ATOM 1346 O O . GLN A 1 178 ? 66.481 16.063 -67.287 1.00 47.66 178 GLN A O 1
ATOM 1351 N N . GLU A 1 179 ? 66.034 14.490 -68.846 1.00 46.62 179 GLU A N 1
ATOM 1352 C CA . GLU A 1 179 ? 67.351 14.233 -69.402 1.00 46.62 179 GLU A CA 1
ATOM 1353 C C . GLU A 1 179 ? 67.678 15.257 -70.521 1.00 46.62 179 GLU A C 1
ATOM 1355 O O . GLU A 1 179 ? 66.840 15.542 -71.371 1.00 46.62 179 GLU A O 1
ATOM 1360 N N . VAL A 1 180 ? 68.930 15.739 -70.521 1.00 44.59 180 VAL A N 1
ATOM 1361 C CA . VAL A 1 180 ? 69.752 16.258 -71.646 1.00 44.59 180 VAL A CA 1
ATOM 1362 C C . VAL A 1 180 ? 69.280 17.493 -72.450 1.00 44.59 180 VAL A C 1
ATOM 1364 O O . VAL A 1 180 ? 68.402 17.403 -73.304 1.00 44.59 180 VAL A O 1
ATOM 1367 N N . LEU A 1 181 ? 70.001 18.619 -72.303 1.00 37.66 181 LEU A N 1
ATOM 1368 C CA . LEU A 1 181 ? 70.981 19.162 -73.281 1.00 37.66 181 LEU A CA 1
ATOM 1369 C C . LEU A 1 181 ? 71.576 20.500 -72.816 1.00 37.66 181 LEU A C 1
ATOM 1371 O O . LEU A 1 181 ? 70.801 21.439 -72.534 1.00 37.66 181 LEU A O 1
#

Secondary structure (DSSP, 8-state):
-HHHHHHHHHHHHTT--TT-SS--HHHHHHHHHHIIIIIHHHHHTSPB-STTSBPHHHHHHHHHHHHHHHHHHHHHHHH---HHHHHHHHHHHHHHHHHHHHHS---SSSGGGSS-HHHHHHHHHHHHTTTTTS---HHHHHHHHHHHHHHHHHHHHHHHHHHHHHHHHHHTTS-------